Protein AF-A0A7C6S435-F1 (afdb_monomer_lite)

Foldseek 3Di:
DFDWDQDDPVQVVLAVVLLEEEPDSRLEIEGPPAHCPQEHNEYEYHHEYYYHFDDWDQDPPRDIGTQHAENAYEYCEYAYYNEHHYNAQDYAYQEYEYYQEYHEQEDYAFEDAFALLLQQQWFAALDLVRPLIDGDDQPDALVLSCCLRPVVVCVVVNVVSVVVSVVVSVVRTDSHEYAAANEYAYNEQEHYSEHHHHPEYHEADDYDERHYEAEDPVFYEHEEHLEAEYSEYAHGNEYAYANEYEENEYHEGNEYEHAPEYEGSEYAYACEYTHLDYEYSEQHAHAHYDHDNPDYHYSDYDNHHHD

Radius of gyration: 21.06 Å; chains: 1; bounding box: 50×38×61 Å

pLDDT: mean 95.72, std 5.1, range [44.25, 98.75]

Secondary structure (DSSP, 8-state):
-PPEEEPPHHHHHHHHHTT-EES-GGGEEEETT--GGGEEEEEEESSEEE-----EEE-TTS-EEE-EEEEEEEES-EE-TT-EEE--SSEEESEEEPTT-EEEEEEEEE--SSB-TTTTEEEE-S-TTSSSEEEE-TT--HHHHHHHHH-TT-HHHHHHHHHHHHHHHHHH-BSSEEE-TT-EEEEEEEEEEEEE-TT-EEES-SEEEEEEE---SSS--EE-TT-EEEEEEE-TT-EE-TT-EEEEEEE-TT-EEESS-EEES-EE-TT-EEESSEEES-EE-TTEEE--TT-EEES-EESSEE-

Sequence (307 aa):
MSDYRQLTTQEIKALKDNGCSADNWANIEVANKFTPHYVSNTKFSGKIRLGVLDNEFKLSGGLIKHSCIRHATIHNCDIGDDVVIENIQNYIANYTIGRNCFIQNVDVMLVKDLSTFGNGVKVSVLNETGGRDVYIHNKLSAHFAYIYSLYRHRPLLIENMYAMIERYCNKYASDKGIVGESSTIVNVGYIEDVNFGTHSKIMGAMMLKNGTINSNKYAPVKVGRNVIVEDFIISSDSRVESGAILKRCFVGQACVLKQNYSASDSLFFSNSQGMNGEASAVFAGPFTVTHHKSTLLISGMFSFMNA

Structure (mmCIF, N/CA/C/O backbone):
data_AF-A0A7C6S435-F1
#
_entry.id   AF-A0A7C6S435-F1
#
loop_
_atom_site.group_PDB
_atom_site.id
_atom_site.type_symbol
_atom_site.label_atom_id
_atom_site.label_alt_id
_atom_site.label_comp_id
_atom_site.label_asym_id
_atom_site.label_entity_id
_atom_site.label_seq_id
_atom_site.pdbx_PDB_ins_code
_atom_site.Cartn_x
_atom_site.Cartn_y
_atom_site.Cartn_z
_atom_site.occupancy
_atom_site.B_iso_or_equiv
_atom_site.auth_seq_id
_atom_site.auth_comp_id
_atom_site.auth_asym_id
_atom_site.auth_atom_id
_atom_site.pdbx_PDB_model_num
ATOM 1 N N . MET A 1 1 ? -4.195 -20.099 17.112 1.00 44.25 1 MET A N 1
ATOM 2 C CA . MET A 1 1 ? -5.391 -19.480 16.512 1.00 44.25 1 MET A CA 1
ATOM 3 C C . MET A 1 1 ? -6.162 -18.879 17.660 1.00 44.25 1 MET A C 1
ATOM 5 O O . MET A 1 1 ? -6.387 -19.590 18.629 1.00 44.25 1 MET A O 1
ATOM 9 N N . SER A 1 2 ? -6.418 -17.576 17.632 1.00 57.19 2 SER A N 1
ATOM 10 C CA . SER A 1 2 ? -7.248 -16.941 18.654 1.00 57.19 2 SER A CA 1
ATOM 11 C C . SER A 1 2 ? -8.679 -17.413 18.427 1.00 57.19 2 SER A C 1
ATOM 13 O O . SER A 1 2 ? -9.226 -17.173 17.353 1.00 57.19 2 SER A O 1
ATOM 15 N N . ASP A 1 3 ? -9.251 -18.138 19.385 1.00 85.62 3 ASP A N 1
ATOM 16 C CA . ASP A 1 3 ? -10.665 -18.492 19.328 1.00 85.62 3 ASP A CA 1
ATOM 17 C C . ASP A 1 3 ? -11.487 -17.205 19.458 1.00 85.62 3 ASP A C 1
ATOM 19 O O . ASP A 1 3 ? -11.297 -16.411 20.390 1.00 85.62 3 ASP A O 1
ATOM 23 N N . TYR A 1 4 ? -12.356 -16.985 18.475 1.00 93.81 4 TYR A N 1
ATOM 24 C CA . TYR A 1 4 ? -13.311 -15.889 18.464 1.00 93.81 4 TYR A CA 1
ATOM 25 C C . TYR A 1 4 ? -14.620 -16.361 19.091 1.00 93.81 4 TYR A C 1
ATOM 27 O O . TYR A 1 4 ? -15.071 -17.484 18.861 1.00 93.81 4 TYR A O 1
ATOM 35 N N . ARG A 1 5 ? -15.241 -15.484 19.873 1.00 95.88 5 ARG A N 1
ATOM 36 C CA . ARG A 1 5 ? -16.550 -15.700 20.485 1.00 95.88 5 ARG A CA 1
ATOM 37 C C . ARG A 1 5 ? -17.484 -14.546 20.165 1.00 95.88 5 ARG A C 1
ATOM 39 O O . ARG A 1 5 ? -17.055 -13.458 19.796 1.00 95.88 5 ARG A O 1
ATOM 46 N N . GLN A 1 6 ? -18.769 -14.775 20.372 1.00 96.69 6 GLN A N 1
ATOM 47 C CA . GLN A 1 6 ? -19.765 -13.715 20.302 1.00 96.69 6 GLN A CA 1
ATOM 48 C C . GLN A 1 6 ? -19.598 -12.726 21.466 1.00 96.69 6 GLN A C 1
ATOM 50 O O . GLN A 1 6 ? -19.109 -13.080 22.550 1.00 96.69 6 GLN A O 1
ATOM 55 N N . LEU A 1 7 ? -20.015 -11.481 21.234 1.00 96.19 7 LEU A N 1
ATOM 56 C CA . LEU A 1 7 ? -20.112 -10.471 22.284 1.00 96.19 7 LEU A CA 1
ATOM 57 C C . LEU A 1 7 ? -21.135 -10.893 23.346 1.00 96.19 7 LEU A C 1
ATOM 59 O O . LEU A 1 7 ? -22.224 -11.379 23.041 1.00 96.19 7 LEU A O 1
ATOM 63 N N . THR A 1 8 ? -20.808 -10.652 24.610 1.00 97.00 8 THR A N 1
ATOM 64 C CA . THR A 1 8 ? -21.754 -10.801 25.718 1.00 97.00 8 THR A CA 1
ATOM 65 C C . THR A 1 8 ? -22.677 -9.587 25.811 1.00 97.00 8 THR A C 1
ATOM 67 O O . THR A 1 8 ? -22.339 -8.481 25.387 1.00 97.00 8 THR A O 1
ATOM 70 N N . THR A 1 9 ? -23.836 -9.747 26.451 1.00 96.06 9 THR A N 1
ATOM 71 C CA . THR A 1 9 ? -24.784 -8.643 26.678 1.00 96.06 9 THR A CA 1
ATOM 72 C C . THR A 1 9 ? -24.154 -7.466 27.434 1.00 96.06 9 THR A C 1
ATOM 74 O O . THR A 1 9 ? -24.487 -6.312 27.164 1.00 96.06 9 THR A O 1
ATOM 77 N N . GLN A 1 10 ? -23.227 -7.742 28.359 1.00 96.69 10 GLN A N 1
ATOM 78 C CA . GLN A 1 10 ? -22.502 -6.711 29.108 1.00 96.69 10 GLN A CA 1
ATOM 79 C C . GLN A 1 10 ? -21.546 -5.924 28.204 1.00 96.69 10 GLN A C 1
ATOM 81 O O . GLN A 1 10 ? -21.531 -4.697 28.262 1.00 96.69 10 GLN A O 1
ATOM 86 N N . GLU A 1 11 ? -20.807 -6.604 27.324 1.00 97.00 11 GLU A N 1
ATOM 87 C CA . GLU A 1 11 ? -19.911 -5.947 26.364 1.00 97.00 11 GLU A CA 1
ATOM 88 C C . GLU A 1 11 ? -20.682 -5.118 25.341 1.00 97.00 11 GLU A C 1
ATOM 90 O O . GLU A 1 11 ? -20.285 -3.994 25.051 1.00 97.00 11 GLU A O 1
ATOM 95 N N . ILE A 1 12 ? -21.818 -5.621 24.844 1.00 97.31 12 ILE A N 1
ATOM 96 C CA . ILE A 1 12 ? -22.688 -4.863 23.933 1.00 97.31 12 ILE A CA 1
ATOM 97 C C . ILE A 1 12 ? -23.176 -3.580 24.610 1.00 97.31 12 ILE A C 1
ATOM 99 O O . ILE A 1 12 ? -23.185 -2.520 23.985 1.00 97.31 12 ILE A O 1
ATOM 103 N N . LYS A 1 13 ? -23.582 -3.658 25.884 1.00 97.31 13 LYS A N 1
ATOM 104 C CA . LYS A 1 13 ? -24.003 -2.478 26.644 1.00 97.31 13 LYS A CA 1
ATOM 105 C C . LYS A 1 13 ? -22.855 -1.476 26.787 1.00 97.31 13 LYS A C 1
ATOM 107 O O . LYS A 1 13 ? -23.042 -0.316 26.446 1.00 97.31 13 LYS A O 1
ATOM 112 N N . ALA A 1 14 ? -21.668 -1.933 27.185 1.00 97.25 14 ALA A N 1
ATOM 113 C CA . ALA A 1 14 ? -20.491 -1.075 27.313 1.00 97.25 14 ALA A CA 1
ATOM 114 C C . ALA A 1 14 ? -20.093 -0.409 25.982 1.00 97.25 14 ALA A C 1
ATOM 116 O O . ALA A 1 14 ? -19.787 0.778 25.955 1.00 97.25 14 ALA A O 1
ATOM 117 N N . LEU A 1 15 ? -20.152 -1.136 24.859 1.00 97.69 15 LEU A N 1
ATOM 118 C CA . LEU A 1 15 ? -19.890 -0.569 23.532 1.00 97.69 15 LEU A CA 1
ATOM 119 C C . LEU A 1 15 ? -20.906 0.522 23.170 1.00 97.69 15 LEU A C 1
ATOM 121 O O . LEU A 1 15 ? -20.510 1.575 22.673 1.00 97.69 15 LEU A O 1
ATOM 125 N N . LYS A 1 16 ? -22.198 0.303 23.446 1.00 97.38 16 LYS A N 1
ATOM 126 C CA . LYS A 1 16 ? -23.246 1.318 23.243 1.00 97.38 16 LYS A CA 1
ATOM 127 C C . LYS A 1 16 ? -23.029 2.552 24.119 1.00 97.38 16 LYS A C 1
ATOM 129 O O . LYS A 1 16 ? -23.124 3.665 23.610 1.00 97.38 16 LYS A O 1
ATOM 134 N N . ASP A 1 17 ? -22.690 2.357 25.392 1.00 97.56 17 ASP A N 1
ATOM 135 C CA . ASP A 1 17 ? -22.396 3.443 26.335 1.00 97.56 17 ASP A CA 1
ATOM 136 C C . ASP A 1 17 ? -21.158 4.251 25.890 1.00 97.56 17 ASP A C 1
ATOM 138 O O . ASP A 1 17 ? -21.128 5.473 26.026 1.00 97.56 17 ASP A O 1
ATOM 142 N N . ASN A 1 18 ? -20.184 3.600 25.241 1.00 97.00 18 ASN A N 1
ATOM 143 C CA . ASN A 1 18 ? -19.025 4.241 24.609 1.00 97.00 18 ASN A CA 1
ATOM 144 C C . ASN A 1 18 ? -19.345 4.938 23.268 1.00 97.00 18 ASN A C 1
ATOM 146 O O . ASN A 1 18 ? -18.428 5.345 22.549 1.00 97.00 18 ASN A O 1
ATOM 150 N N . GLY A 1 19 ? -20.619 5.051 22.884 1.00 97.50 19 GLY A N 1
ATOM 151 C CA . GLY A 1 19 ? -21.049 5.688 21.637 1.00 97.50 19 GLY A CA 1
ATOM 152 C C . GLY A 1 19 ? -20.890 4.811 20.392 1.00 97.50 19 GLY A C 1
ATOM 153 O O . GLY A 1 19 ? -20.904 5.331 19.274 1.00 97.50 19 GLY A O 1
ATOM 154 N N . CYS A 1 20 ? -20.713 3.494 20.547 1.00 98.19 20 CYS A N 1
ATOM 155 C CA . CYS A 1 20 ? -20.651 2.580 19.410 1.00 98.19 20 CYS A CA 1
ATOM 156 C C . CYS A 1 20 ? -22.041 2.122 18.963 1.00 98.19 20 CYS A C 1
ATOM 158 O O . CYS A 1 20 ? -22.982 1.998 19.748 1.00 98.19 20 CYS A O 1
ATOM 160 N N . SER A 1 21 ? -22.155 1.800 17.680 1.00 97.88 21 SER A N 1
ATOM 161 C CA . SER A 1 21 ? -23.363 1.216 17.096 1.00 97.88 21 SER A CA 1
ATOM 162 C C . SER A 1 21 ? -22.992 0.106 16.123 1.00 97.88 21 SER A C 1
ATOM 164 O O . SER A 1 21 ? -21.888 0.100 15.586 1.00 97.88 21 SER A O 1
ATOM 166 N N . ALA A 1 22 ? -23.905 -0.835 15.914 1.00 97.62 22 ALA A N 1
ATOM 167 C CA . ALA A 1 22 ? -23.755 -1.913 14.949 1.00 97.62 22 ALA A CA 1
ATOM 168 C C . ALA A 1 22 ? -25.080 -2.123 14.216 1.00 97.62 22 ALA A C 1
ATOM 170 O O . ALA A 1 22 ? -26.140 -1.970 14.830 1.00 97.62 22 ALA A O 1
ATOM 171 N N . ASP A 1 23 ? -25.019 -2.498 12.939 1.00 97.00 23 ASP A N 1
ATOM 172 C CA . ASP A 1 23 ? -26.188 -2.959 12.180 1.00 97.00 23 ASP A CA 1
ATOM 173 C C . ASP A 1 23 ? -26.799 -4.228 12.802 1.00 97.00 23 ASP A C 1
ATOM 175 O O . ASP A 1 23 ? -28.013 -4.328 12.972 1.00 97.00 23 ASP A O 1
ATOM 179 N N . ASN A 1 24 ? -25.948 -5.171 13.209 1.00 97.00 24 ASN A N 1
ATOM 180 C CA . ASN A 1 24 ? -26.302 -6.381 13.924 1.00 97.00 24 ASN A CA 1
ATOM 181 C C . ASN A 1 24 ? -25.125 -6.854 14.792 1.00 97.00 24 ASN A C 1
ATOM 183 O O . ASN A 1 24 ? -24.116 -7.348 14.292 1.00 97.00 24 ASN A O 1
ATOM 187 N N . TRP A 1 25 ? -25.283 -6.778 16.115 1.00 97.31 25 TRP A N 1
ATOM 188 C CA . TRP A 1 25 ? -24.262 -7.208 17.078 1.00 97.31 25 TRP A CA 1
ATOM 189 C C . TRP A 1 25 ? -23.900 -8.698 16.979 1.00 97.31 25 TRP A C 1
ATOM 191 O O . TRP A 1 25 ? -22.794 -9.061 17.361 1.00 97.31 25 TRP A O 1
ATOM 201 N N . ALA A 1 26 ? -24.781 -9.547 16.435 1.00 96.69 26 ALA A N 1
ATOM 202 C CA . ALA A 1 26 ? -24.504 -10.973 16.226 1.00 96.69 26 ALA A CA 1
ATOM 203 C C . ALA A 1 26 ? -23.479 -11.242 15.105 1.00 96.69 26 ALA A C 1
ATOM 205 O O . ALA A 1 26 ? -22.962 -12.351 14.991 1.00 96.69 26 ALA A O 1
ATOM 206 N N . ASN A 1 27 ? -23.182 -10.239 14.270 1.00 96.81 27 ASN A N 1
ATOM 207 C CA . ASN A 1 27 ? -22.151 -10.332 13.235 1.00 96.81 27 ASN A CA 1
ATOM 208 C C . ASN A 1 27 ? -20.755 -9.935 13.746 1.00 96.81 27 ASN A C 1
ATOM 210 O O . ASN A 1 27 ? -19.802 -9.939 12.962 1.00 96.81 27 ASN A O 1
ATOM 214 N N . ILE A 1 28 ? -20.635 -9.557 15.023 1.00 97.81 28 ILE A N 1
ATOM 215 C CA . ILE A 1 28 ? -19.379 -9.120 15.629 1.00 97.81 28 ILE A CA 1
ATOM 216 C C . ILE A 1 28 ? -18.838 -10.229 16.524 1.00 97.81 28 ILE A C 1
ATOM 218 O O . ILE A 1 28 ? -19.412 -10.555 17.564 1.00 97.81 28 ILE A O 1
ATOM 222 N N . GLU A 1 29 ? -17.689 -10.767 16.136 1.00 97.88 29 GLU A N 1
ATOM 223 C CA . GLU A 1 29 ? -16.942 -11.739 16.923 1.00 97.88 29 GLU A CA 1
ATOM 224 C C . GLU A 1 29 ? -15.721 -11.066 17.555 1.00 97.88 29 GLU A C 1
ATOM 226 O O . GLU A 1 29 ? -15.064 -10.216 16.953 1.00 97.88 29 GLU A O 1
ATOM 231 N N . VAL A 1 30 ? -15.386 -11.452 18.778 1.00 97.44 30 VAL A N 1
ATOM 232 C CA . VAL A 1 30 ? -14.269 -10.880 19.528 1.00 97.44 30 VAL A CA 1
ATOM 233 C C . VAL A 1 30 ? -13.357 -11.970 20.066 1.00 97.44 30 VAL A C 1
ATOM 235 O O . VAL A 1 30 ? -13.802 -13.083 20.351 1.00 97.44 30 VAL A O 1
ATOM 238 N N . ALA A 1 31 ? -12.072 -11.662 20.214 1.00 96.38 31 ALA A N 1
ATOM 239 C CA . ALA A 1 31 ? -11.132 -12.550 20.883 1.00 96.38 31 ALA A CA 1
ATOM 240 C C . ALA A 1 31 ? -11.576 -12.827 22.333 1.00 96.38 31 ALA A C 1
ATOM 242 O O . ALA A 1 31 ? -12.172 -11.975 22.990 1.00 96.38 31 ALA A O 1
ATOM 243 N N . ASN A 1 32 ? -11.241 -14.000 22.877 1.00 93.50 32 ASN A N 1
ATOM 244 C CA . ASN A 1 32 ? -11.696 -14.411 24.215 1.00 93.50 32 ASN A CA 1
ATOM 245 C C . ASN A 1 32 ? -11.436 -13.385 25.335 1.00 93.50 32 ASN A C 1
ATOM 247 O O . ASN A 1 32 ? -12.288 -13.217 26.209 1.00 93.50 32 ASN A O 1
ATOM 251 N N . LYS A 1 33 ? -10.286 -12.698 25.294 1.00 93.69 33 LYS A N 1
ATOM 252 C CA . LYS A 1 33 ? -9.857 -11.687 26.279 1.00 93.69 33 LYS A CA 1
ATOM 253 C C . LYS A 1 33 ? -10.197 -10.246 25.878 1.00 93.69 33 LYS A C 1
ATOM 255 O O . LYS A 1 33 ? -9.638 -9.313 26.439 1.00 93.69 33 LYS A O 1
ATOM 260 N N . PHE A 1 34 ? -11.064 -10.056 24.887 1.00 95.69 34 PHE A N 1
ATOM 261 C CA . PHE A 1 34 ? -11.475 -8.730 24.446 1.00 95.69 34 PHE A CA 1
ATOM 262 C C . PHE A 1 34 ? -12.078 -7.916 25.594 1.00 95.69 34 PHE A C 1
ATOM 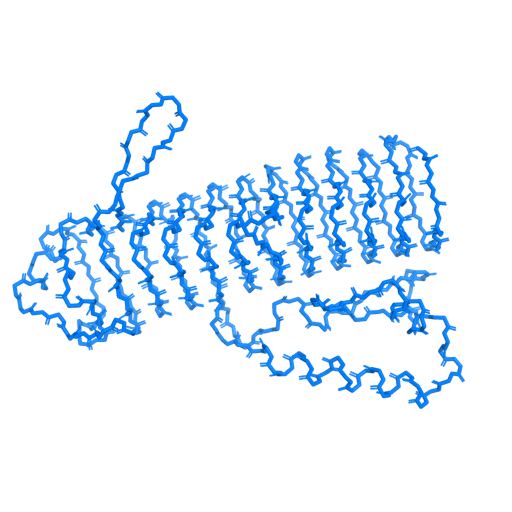264 O O . PHE A 1 34 ? -12.835 -8.443 26.411 1.00 95.69 34 PHE A O 1
ATOM 271 N N . THR A 1 35 ? -11.773 -6.616 25.622 1.00 94.06 35 THR A N 1
ATOM 272 C CA . THR A 1 35 ? -12.443 -5.666 26.506 1.00 94.06 35 THR A CA 1
ATOM 273 C C . THR A 1 35 ? -12.923 -4.444 25.712 1.00 94.06 35 THR A C 1
ATOM 275 O O . THR A 1 35 ? -12.212 -3.958 24.830 1.00 94.06 35 THR A O 1
ATOM 278 N N . PRO A 1 36 ? -14.120 -3.907 26.007 1.00 94.88 36 PRO A N 1
ATOM 279 C CA . PRO A 1 36 ? -14.706 -2.816 25.226 1.00 94.88 36 PRO A CA 1
ATOM 280 C C . PRO A 1 36 ? -14.141 -1.424 25.570 1.00 94.88 36 PRO A C 1
ATOM 282 O O . PRO A 1 36 ? -14.463 -0.457 24.887 1.00 94.88 36 PRO A O 1
ATOM 285 N N . HIS A 1 37 ? -13.304 -1.290 26.608 1.00 94.44 37 HIS A N 1
ATOM 286 C CA . HIS A 1 37 ? -12.851 -0.002 27.165 1.00 94.44 37 HIS A CA 1
ATOM 287 C C . HIS A 1 37 ? -12.136 0.907 26.157 1.00 94.44 37 HIS A C 1
ATOM 289 O O . HIS A 1 37 ? -12.228 2.132 26.241 1.00 94.44 37 HIS A O 1
ATOM 295 N N . TYR A 1 38 ? -11.426 0.314 25.197 1.00 96.25 38 TYR A N 1
ATOM 296 C CA . TYR A 1 38 ? -10.648 1.049 24.199 1.00 96.25 38 TYR A CA 1
ATOM 297 C C . TYR A 1 38 ? -11.364 1.194 22.852 1.00 96.25 38 TYR A C 1
ATOM 299 O O . TYR A 1 38 ? -10.764 1.683 21.892 1.00 96.25 38 TYR A O 1
ATOM 307 N N . VAL A 1 39 ? -12.648 0.832 22.796 1.00 97.81 39 VAL A N 1
ATOM 308 C CA . VAL A 1 39 ? -13.504 0.982 21.619 1.00 97.81 39 VAL A CA 1
ATOM 309 C C . VAL A 1 39 ? -14.580 2.027 21.908 1.00 97.81 39 VAL A C 1
ATOM 311 O O . VAL A 1 39 ? -15.402 1.840 22.806 1.00 97.81 39 VAL A O 1
ATOM 314 N N . SER A 1 40 ? -14.579 3.138 21.169 1.00 97.88 40 SER A N 1
ATOM 315 C CA . SER A 1 40 ? -15.553 4.223 21.363 1.00 97.88 40 SER A CA 1
ATOM 316 C C . SER A 1 40 ? -15.928 4.937 20.069 1.00 97.88 40 SER A C 1
ATOM 318 O O . SER A 1 40 ? -15.174 4.933 19.098 1.00 97.88 40 SER A O 1
ATOM 320 N N . ASN A 1 41 ? -17.115 5.549 20.032 1.00 98.25 41 ASN A N 1
ATOM 321 C CA . ASN A 1 41 ? -17.613 6.336 18.897 1.00 98.25 41 ASN A CA 1
ATOM 322 C C . ASN A 1 41 ? -17.427 5.638 17.535 1.00 98.25 41 ASN A C 1
ATOM 324 O O . ASN A 1 41 ? -17.024 6.269 16.557 1.00 98.25 41 ASN A O 1
ATOM 328 N N . THR A 1 42 ? -17.647 4.320 17.488 1.00 98.38 42 THR A N 1
ATOM 329 C CA . THR A 1 42 ? -17.375 3.494 16.304 1.00 98.38 42 THR A CA 1
ATOM 330 C C . THR A 1 42 ? -18.660 2.874 15.766 1.00 98.38 42 THR A C 1
ATOM 332 O O . THR A 1 42 ? -19.470 2.333 16.521 1.00 98.38 42 THR A O 1
ATOM 335 N N . LYS A 1 43 ? -18.862 2.956 14.451 1.00 98.56 43 LYS A N 1
ATOM 336 C CA . LYS A 1 43 ? -19.992 2.331 13.757 1.00 98.56 43 LYS A CA 1
ATOM 337 C C . LYS A 1 43 ? -19.517 1.058 13.073 1.00 98.56 43 LYS A C 1
ATOM 339 O O . LYS A 1 43 ? -18.629 1.113 12.229 1.00 98.56 43 LYS A O 1
ATOM 344 N N . PHE A 1 44 ? -20.119 -0.067 13.421 1.00 98.50 44 PHE A N 1
ATOM 345 C CA . PHE A 1 44 ? -19.828 -1.373 12.848 1.00 98.50 44 PHE A CA 1
ATOM 346 C C . PHE A 1 44 ? -20.922 -1.790 11.868 1.00 98.50 44 PHE A C 1
ATOM 348 O O . PHE A 1 44 ? -22.106 -1.535 12.094 1.00 98.50 44 PHE A O 1
ATOM 355 N N . SER A 1 45 ? -20.527 -2.443 10.781 1.00 98.31 45 SER A N 1
ATOM 356 C CA . SER A 1 45 ? -21.469 -3.058 9.848 1.00 98.31 45 SER A CA 1
ATOM 357 C C . SER A 1 45 ? -20.885 -4.286 9.157 1.00 98.31 45 SER A C 1
ATOM 359 O O . SER A 1 45 ? -19.667 -4.408 9.001 1.00 98.31 45 SER A O 1
ATOM 361 N N . GLY A 1 46 ? -21.747 -5.204 8.723 1.00 97.50 46 GLY A N 1
ATOM 362 C CA . GLY A 1 46 ? -21.316 -6.471 8.135 1.00 97.50 46 GLY A CA 1
ATOM 363 C C . GLY A 1 46 ? -20.622 -7.382 9.154 1.00 97.50 46 GLY A C 1
ATOM 364 O O . GLY A 1 46 ? -20.924 -7.342 10.344 1.00 97.50 46 GLY A O 1
ATOM 365 N N . LYS A 1 47 ? -19.708 -8.240 8.685 1.00 98.00 47 LYS A N 1
ATOM 366 C CA . LYS A 1 47 ? -18.999 -9.210 9.536 1.00 98.00 47 LYS A CA 1
ATOM 367 C C . LYS A 1 47 ? -17.738 -8.594 10.121 1.00 98.00 47 LYS A C 1
ATOM 369 O O . LYS A 1 47 ? -16.826 -8.249 9.375 1.00 98.00 47 LYS A O 1
ATOM 374 N N . ILE A 1 48 ? -17.677 -8.481 11.442 1.00 98.38 48 ILE A N 1
ATOM 375 C CA . ILE A 1 48 ? -16.543 -7.865 12.129 1.00 98.38 48 ILE A CA 1
ATOM 376 C C . ILE A 1 48 ? -15.875 -8.882 13.043 1.00 98.38 48 ILE A C 1
ATOM 378 O O . ILE A 1 48 ? -16.547 -9.589 13.791 1.00 98.38 48 ILE A O 1
ATOM 382 N N . ARG A 1 49 ? -14.542 -8.903 13.031 1.00 98.12 49 ARG A N 1
ATOM 383 C CA . ARG A 1 49 ? -13.737 -9.598 14.038 1.00 98.12 49 ARG A CA 1
ATOM 384 C C . ARG A 1 49 ? -12.835 -8.614 14.756 1.00 98.12 49 ARG A C 1
ATOM 386 O O . ARG A 1 49 ? -12.145 -7.855 14.085 1.00 98.12 49 ARG A O 1
ATOM 393 N N . LEU A 1 50 ? -12.817 -8.632 16.087 1.00 97.62 50 LEU A N 1
ATOM 394 C CA . LEU A 1 50 ? -11.972 -7.747 16.897 1.00 97.62 50 LEU A CA 1
ATOM 395 C C . LEU A 1 50 ? -10.983 -8.544 17.751 1.00 97.62 50 LEU A C 1
ATOM 397 O O . LEU A 1 50 ? -11.367 -9.460 18.482 1.00 97.62 50 LEU A O 1
ATOM 401 N N . GLY A 1 51 ? -9.709 -8.177 17.659 1.00 96.94 51 GLY A N 1
ATOM 402 C CA . GLY A 1 51 ? -8.640 -8.643 18.532 1.00 96.94 51 GLY A CA 1
ATOM 403 C C . GLY A 1 51 ? -8.642 -7.959 19.898 1.00 96.94 51 GLY A C 1
ATOM 404 O O . GLY A 1 51 ? -9.496 -7.128 20.208 1.00 96.94 51 GLY A O 1
ATOM 405 N N . VAL A 1 52 ? -7.673 -8.326 20.728 1.00 96.69 52 VAL A N 1
ATOM 406 C CA . VAL A 1 52 ? -7.448 -7.719 22.050 1.00 96.69 52 VAL A CA 1
ATOM 407 C C . VAL A 1 52 ? -6.736 -6.374 21.890 1.00 96.69 52 VAL A C 1
ATOM 409 O O . VAL A 1 52 ? -5.923 -6.227 20.988 1.00 96.69 52 VAL A O 1
ATOM 412 N N . LEU A 1 53 ? -7.035 -5.391 22.740 1.00 95.50 53 LEU A N 1
ATOM 413 C CA . LEU A 1 53 ? -6.410 -4.065 22.726 1.00 95.50 53 LEU A CA 1
ATOM 414 C C . LEU A 1 53 ? -5.793 -3.809 24.103 1.00 95.50 53 LEU A C 1
ATOM 416 O O . LEU A 1 53 ? -6.470 -3.239 24.954 1.00 95.50 53 LEU A O 1
ATOM 420 N N . ASP A 1 54 ? -4.552 -4.256 24.317 1.00 93.94 54 ASP A N 1
ATOM 421 C CA . ASP A 1 54 ? -3.864 -4.194 25.621 1.00 93.94 54 ASP A CA 1
ATOM 422 C C . ASP A 1 54 ? -2.486 -3.506 25.547 1.00 93.94 54 ASP A C 1
ATOM 424 O O . ASP A 1 54 ? -1.893 -3.171 26.572 1.00 93.94 54 ASP A O 1
ATOM 428 N N . ASN A 1 55 ? -1.937 -3.308 24.345 1.00 93.56 55 ASN A N 1
ATOM 429 C CA . ASN A 1 55 ? -0.604 -2.736 24.164 1.00 93.56 55 ASN A CA 1
ATOM 430 C C . ASN A 1 55 ? -0.620 -1.206 24.018 1.00 93.56 55 ASN A C 1
ATOM 432 O O . ASN A 1 55 ? -1.624 -0.590 23.643 1.00 93.56 55 ASN A O 1
ATOM 436 N N . GLU A 1 56 ? 0.550 -0.603 24.226 1.00 93.00 56 GLU A N 1
ATOM 437 C CA . GLU A 1 56 ? 0.808 0.824 24.076 1.00 93.00 56 GLU A CA 1
ATOM 438 C C . GLU A 1 56 ? 1.875 1.107 23.009 1.00 93.00 56 GLU A C 1
ATOM 440 O O . GLU A 1 56 ? 2.903 0.440 22.887 1.00 93.00 56 GLU A O 1
ATOM 445 N N . PHE A 1 57 ? 1.658 2.180 22.259 1.00 92.25 57 PHE A N 1
ATOM 446 C CA . PHE A 1 57 ? 2.537 2.696 21.226 1.00 92.25 57 PHE A CA 1
ATOM 447 C C . PHE A 1 57 ? 3.308 3.904 21.745 1.00 92.25 57 PHE A C 1
ATOM 449 O O . PHE A 1 57 ? 2.724 4.899 22.174 1.00 92.25 57 PHE A O 1
ATOM 456 N N . LYS A 1 58 ? 4.637 3.849 21.640 1.00 91.56 58 LYS A N 1
ATOM 457 C CA . LYS A 1 58 ? 5.516 4.994 21.902 1.00 91.56 58 LYS A CA 1
ATOM 458 C C . LYS A 1 58 ? 5.720 5.778 20.612 1.00 91.56 58 LYS A C 1
ATOM 460 O O . LYS A 1 58 ? 6.363 5.298 19.679 1.00 91.56 58 LYS A O 1
ATOM 465 N N . LEU A 1 59 ? 5.170 6.981 20.566 1.00 89.38 59 LEU A N 1
ATOM 466 C CA . LEU A 1 59 ? 5.291 7.905 19.448 1.00 89.38 59 LEU A CA 1
ATOM 467 C C . LEU A 1 59 ? 6.485 8.849 19.650 1.00 89.38 59 LEU A C 1
ATOM 469 O O . LEU A 1 59 ? 7.014 9.019 20.754 1.00 89.38 59 LEU A O 1
ATOM 473 N N . SER A 1 60 ? 6.932 9.470 18.558 1.00 86.06 60 SER A N 1
ATOM 474 C CA . SER A 1 60 ? 7.994 10.478 18.602 1.00 86.06 60 SER A CA 1
ATOM 475 C C . SER A 1 60 ? 7.627 11.618 19.558 1.00 86.06 60 SER A C 1
ATOM 477 O O . SER A 1 60 ? 6.477 12.045 19.610 1.00 86.06 60 SER A O 1
ATOM 479 N N . GLY A 1 61 ? 8.609 12.105 20.320 1.00 89.75 61 GLY A N 1
ATOM 480 C CA . GLY A 1 61 ? 8.382 13.116 21.360 1.00 89.75 61 GLY A CA 1
ATOM 481 C C . GLY A 1 61 ? 7.945 12.552 22.718 1.00 89.75 61 GLY A C 1
ATOM 482 O O . GLY A 1 61 ? 7.640 13.330 23.612 1.00 89.75 61 GLY A O 1
ATOM 483 N N . GLY A 1 62 ? 7.933 11.224 22.895 1.00 91.00 62 GLY A N 1
ATOM 484 C CA . GLY A 1 62 ? 7.659 10.579 24.187 1.00 91.00 62 GLY A CA 1
ATOM 485 C C . GLY A 1 62 ? 6.175 10.377 24.499 1.00 91.00 62 GLY A C 1
ATOM 486 O O . GLY A 1 62 ? 5.846 9.903 25.583 1.00 91.00 62 GLY A O 1
ATOM 487 N N . LEU A 1 63 ? 5.282 10.697 23.558 1.00 92.69 63 LEU A N 1
ATOM 488 C CA . LEU A 1 63 ? 3.851 10.449 23.696 1.00 92.69 63 LEU A CA 1
ATOM 489 C C . LEU A 1 63 ? 3.578 8.941 23.691 1.00 92.69 63 LEU A C 1
ATOM 491 O O . LEU A 1 63 ? 3.958 8.235 22.757 1.00 92.69 63 LEU A O 1
ATOM 495 N N . ILE A 1 64 ? 2.889 8.462 24.720 1.00 92.81 64 ILE A N 1
ATOM 496 C CA . ILE A 1 64 ? 2.419 7.082 24.814 1.00 92.81 64 ILE A CA 1
ATOM 497 C C . ILE A 1 64 ? 0.942 7.062 24.441 1.00 92.81 64 ILE A C 1
ATOM 499 O O . ILE A 1 64 ? 0.161 7.883 24.923 1.00 92.81 64 ILE A O 1
ATOM 503 N N . LYS A 1 65 ? 0.563 6.141 23.558 1.00 93.81 65 LYS A N 1
ATOM 504 C CA . LYS A 1 65 ? -0.809 5.985 23.088 1.00 93.81 65 LYS A CA 1
ATOM 505 C C . LYS A 1 65 ? -1.240 4.532 23.182 1.00 93.81 65 LYS A C 1
ATOM 507 O O . LYS A 1 65 ? -0.596 3.667 22.607 1.00 93.81 65 LYS A O 1
ATOM 512 N N . HIS A 1 66 ? -2.348 4.275 23.855 1.00 95.88 66 HIS A N 1
ATOM 513 C CA . HIS A 1 66 ? -2.904 2.931 23.946 1.00 95.88 66 HIS A CA 1
ATOM 514 C C . HIS A 1 66 ? -3.500 2.467 22.607 1.00 95.88 66 HIS A C 1
ATOM 516 O O . HIS A 1 66 ? -4.031 3.287 21.850 1.00 95.88 66 HIS A O 1
ATOM 522 N N . SER A 1 67 ? -3.440 1.163 22.335 1.00 97.12 67 SER A N 1
ATOM 523 C CA . SER A 1 67 ? -4.216 0.513 21.273 1.00 97.12 67 SER A CA 1
ATOM 524 C C . SER A 1 67 ? -5.710 0.810 21.450 1.00 97.12 67 SER A C 1
ATOM 526 O O . SER A 1 67 ? -6.230 0.816 22.569 1.00 97.12 67 SER A O 1
ATOM 528 N N . CYS A 1 68 ? -6.397 1.173 20.368 1.00 97.56 68 CYS A N 1
ATOM 529 C CA . CYS A 1 68 ? -7.778 1.644 20.429 1.00 97.56 68 CYS A CA 1
ATOM 530 C C . CYS A 1 68 ? -8.474 1.593 19.066 1.00 97.56 68 CYS A C 1
ATOM 532 O O . CYS A 1 68 ? -7.828 1.633 18.019 1.00 97.56 68 CYS A O 1
ATOM 534 N N . ILE A 1 69 ? -9.807 1.566 19.088 1.00 98.25 69 ILE A N 1
ATOM 535 C CA . ILE A 1 69 ? -10.651 1.778 17.908 1.00 98.25 69 ILE A CA 1
ATOM 536 C C . ILE A 1 69 ? -11.606 2.924 18.236 1.00 98.25 69 ILE A C 1
ATOM 538 O O . ILE A 1 69 ? -12.493 2.775 19.077 1.00 98.25 69 ILE A O 1
ATOM 542 N N . ARG A 1 70 ? -11.384 4.101 17.648 1.00 98.00 70 ARG A N 1
ATOM 543 C CA . ARG A 1 70 ? -12.085 5.331 18.037 1.00 98.00 70 ARG A CA 1
ATOM 544 C C . ARG A 1 70 ? -12.455 6.193 16.844 1.00 98.00 70 ARG A C 1
ATOM 546 O O . ARG A 1 70 ? -11.628 6.401 15.964 1.00 98.00 70 ARG A O 1
ATOM 553 N N . HIS A 1 71 ? -13.658 6.767 16.853 1.00 98.12 71 HIS A N 1
ATOM 554 C CA . HIS A 1 71 ? -14.118 7.677 15.793 1.00 98.12 71 HIS A CA 1
ATOM 555 C C . HIS A 1 71 ? -13.921 7.072 14.397 1.00 98.12 71 HIS A C 1
ATOM 557 O O . HIS A 1 71 ? -13.177 7.605 13.572 1.00 98.12 71 HIS A O 1
ATOM 563 N N . ALA A 1 72 ? -14.535 5.911 14.166 1.00 98.31 72 ALA A N 1
ATOM 564 C CA . ALA A 1 72 ? -14.381 5.176 12.920 1.00 98.31 72 ALA A CA 1
ATOM 565 C C . ALA A 1 72 ? -15.694 4.541 12.453 1.00 98.31 72 ALA A C 1
ATOM 567 O O . ALA A 1 72 ? -16.538 4.142 13.256 1.00 98.31 72 ALA A O 1
ATOM 568 N N . THR A 1 73 ? -15.847 4.404 11.141 1.00 98.56 73 THR A N 1
ATOM 569 C CA . THR A 1 73 ? -16.864 3.539 10.534 1.00 98.56 73 THR A CA 1
ATOM 570 C C . THR A 1 73 ? -16.154 2.338 9.930 1.00 98.56 73 THR A C 1
ATOM 572 O O . THR A 1 73 ? -15.240 2.502 9.125 1.00 98.56 73 THR A O 1
ATOM 575 N N . ILE A 1 74 ? -16.537 1.135 10.342 1.00 98.50 74 ILE A N 1
ATOM 576 C CA . ILE A 1 74 ? -15.861 -0.108 9.979 1.00 98.50 74 ILE A CA 1
ATOM 577 C C . ILE A 1 74 ? -16.889 -1.068 9.388 1.00 98.50 74 ILE A C 1
ATOM 579 O O . ILE A 1 74 ? -17.912 -1.365 10.011 1.00 98.50 74 ILE A O 1
ATOM 583 N N . HIS A 1 75 ? -16.605 -1.559 8.187 1.00 98.56 75 HIS A N 1
ATOM 584 C CA . HIS A 1 75 ? -17.477 -2.448 7.435 1.00 98.56 75 HIS A CA 1
ATOM 585 C C . HIS A 1 75 ? -16.740 -3.722 7.011 1.00 98.56 75 HIS A C 1
ATOM 587 O O . HIS A 1 75 ? -15.738 -3.653 6.308 1.00 98.56 75 HIS A O 1
ATOM 593 N N . ASN A 1 76 ? -17.255 -4.893 7.386 1.00 98.25 76 ASN A N 1
ATOM 594 C CA . ASN A 1 76 ? -16.736 -6.188 6.926 1.00 98.25 76 ASN A CA 1
ATOM 595 C C . ASN A 1 76 ? -15.207 -6.376 7.126 1.00 98.25 76 ASN A C 1
ATOM 597 O O . ASN A 1 76 ? -14.479 -6.782 6.213 1.00 98.25 76 ASN A O 1
ATOM 601 N N . CYS A 1 77 ? -14.697 -6.049 8.317 1.00 98.50 77 CYS A N 1
ATOM 602 C CA . CYS A 1 77 ? -13.267 -6.076 8.622 1.00 98.50 77 CYS A CA 1
ATOM 603 C C . CYS A 1 77 ? -12.893 -7.134 9.665 1.00 98.50 77 CYS A C 1
ATOM 605 O O . CYS A 1 77 ? -13.587 -7.310 10.665 1.00 98.50 77 CYS A O 1
ATOM 607 N N . ASP A 1 78 ? -11.732 -7.763 9.471 1.00 98.38 78 ASP A N 1
ATOM 608 C CA . ASP A 1 78 ? -11.064 -8.528 10.527 1.00 98.38 78 ASP A CA 1
ATOM 609 C C . ASP A 1 78 ? -9.942 -7.677 11.105 1.00 98.38 78 ASP A C 1
ATOM 611 O O . ASP A 1 78 ? -9.033 -7.281 10.383 1.00 98.38 78 ASP A O 1
ATOM 615 N N . ILE A 1 79 ? -9.998 -7.388 12.395 1.00 98.31 79 ILE A N 1
ATOM 616 C CA . ILE A 1 79 ? -9.058 -6.509 13.077 1.00 98.31 79 ILE A CA 1
ATOM 617 C C . ILE A 1 79 ? -8.282 -7.339 14.092 1.00 98.31 79 ILE A C 1
ATOM 619 O O . ILE A 1 79 ? -8.866 -7.938 14.992 1.00 98.31 79 ILE A O 1
ATOM 623 N N . GLY A 1 80 ? -6.965 -7.400 13.913 1.00 97.38 80 GLY A N 1
ATOM 624 C CA . GLY A 1 80 ? -6.050 -8.115 14.791 1.00 97.38 80 GLY A CA 1
ATOM 625 C C . GLY A 1 80 ? -5.823 -7.423 16.134 1.00 97.38 80 GLY A C 1
ATOM 626 O O . GLY A 1 80 ? -6.399 -6.379 16.435 1.00 97.38 80 GLY A O 1
ATOM 627 N N . ASP A 1 81 ? -4.956 -8.031 16.938 1.00 97.56 81 ASP A N 1
ATOM 628 C CA . ASP A 1 81 ? -4.629 -7.542 18.277 1.00 97.56 81 ASP A CA 1
ATOM 629 C C . ASP A 1 81 ? -3.812 -6.240 18.236 1.00 97.56 81 ASP A C 1
ATOM 631 O O . ASP A 1 81 ? -3.016 -6.001 17.324 1.00 97.56 81 ASP A O 1
ATOM 635 N N . ASP A 1 82 ? -3.970 -5.416 19.264 1.00 97.31 82 ASP A N 1
ATOM 636 C CA . ASP A 1 82 ? -3.153 -4.244 19.551 1.00 97.31 82 ASP A CA 1
ATOM 637 C C . ASP A 1 82 ? -3.097 -3.237 18.405 1.00 97.31 82 ASP A C 1
ATOM 639 O O . ASP A 1 82 ? -2.050 -2.676 18.094 1.00 97.31 82 ASP A O 1
ATOM 643 N N . VAL A 1 83 ? -4.223 -3.002 17.738 1.00 97.94 83 VAL A N 1
ATOM 644 C CA . VAL A 1 83 ? -4.298 -1.997 16.677 1.00 97.94 83 VAL A CA 1
ATOM 645 C C . VAL A 1 83 ? -4.634 -0.617 17.235 1.00 97.94 83 VAL A C 1
ATOM 647 O O . VAL A 1 83 ? -5.318 -0.471 18.246 1.00 97.94 83 VAL A O 1
ATOM 650 N N . VAL A 1 84 ? -4.195 0.420 16.536 1.00 98.38 84 VAL A N 1
ATOM 651 C CA . VAL A 1 84 ? -4.749 1.769 16.659 1.00 98.38 84 VAL A CA 1
ATOM 652 C C . VAL A 1 84 ? -5.507 2.051 15.373 1.00 98.38 84 VAL A C 1
ATOM 654 O O . VAL A 1 84 ? -4.901 2.070 14.308 1.00 98.38 84 VAL A O 1
ATOM 657 N N . ILE A 1 85 ? -6.815 2.259 15.465 1.00 98.38 85 ILE A N 1
ATOM 658 C CA . ILE A 1 85 ? -7.665 2.764 14.385 1.00 98.38 85 ILE A CA 1
ATOM 659 C C . ILE A 1 85 ? -8.369 3.991 14.941 1.00 98.38 85 ILE A C 1
ATOM 661 O O . ILE A 1 85 ? -9.267 3.869 15.770 1.00 98.38 85 ILE A O 1
ATOM 665 N N . GLU A 1 86 ? -7.940 5.181 14.534 1.00 97.88 86 GLU A N 1
ATOM 666 C CA . GLU A 1 86 ? -8.477 6.417 15.102 1.00 97.88 86 GLU A CA 1
ATOM 667 C C . GLU A 1 86 ? -8.729 7.501 14.051 1.00 97.88 86 GLU A C 1
ATOM 669 O O . GLU A 1 86 ? -7.910 7.720 13.158 1.00 97.88 86 GLU A O 1
ATOM 674 N N . ASN A 1 87 ? -9.836 8.233 14.206 1.00 97.94 87 ASN A N 1
ATOM 675 C CA . ASN A 1 87 ? -10.200 9.389 13.379 1.00 97.94 87 ASN A CA 1
ATOM 676 C C . ASN A 1 87 ? -10.297 9.038 11.891 1.00 97.94 87 ASN A C 1
ATOM 678 O O . ASN A 1 87 ? -9.718 9.716 11.035 1.00 97.94 87 ASN A O 1
ATOM 682 N N . ILE A 1 88 ? -11.030 7.972 11.585 1.00 98.31 88 ILE A N 1
ATOM 683 C CA . ILE A 1 88 ? -11.355 7.631 10.204 1.00 98.31 88 ILE A CA 1
ATOM 684 C C . ILE A 1 88 ? -12.475 8.569 9.762 1.00 98.31 88 ILE A C 1
ATOM 686 O O . ILE A 1 88 ? -13.576 8.501 10.305 1.00 98.31 88 ILE A O 1
ATOM 690 N N . GLN A 1 89 ? -12.182 9.477 8.828 1.00 95.62 89 GLN A N 1
ATOM 691 C CA . GLN A 1 89 ? -13.116 10.556 8.477 1.00 95.62 89 GLN A CA 1
ATOM 692 C C . GLN A 1 89 ? -14.356 10.030 7.755 1.00 95.62 89 GLN A C 1
ATOM 694 O O . GLN A 1 89 ? -15.436 10.598 7.913 1.00 95.62 89 GLN A O 1
ATOM 699 N N . ASN A 1 90 ? -14.216 8.927 7.019 1.00 97.06 90 ASN A N 1
ATOM 700 C CA . ASN A 1 90 ? -15.319 8.290 6.319 1.00 97.06 90 ASN A CA 1
ATOM 701 C C . ASN A 1 90 ? -15.475 6.834 6.773 1.00 97.06 90 ASN A C 1
ATOM 703 O O . ASN A 1 90 ? -16.205 6.586 7.738 1.00 97.06 90 ASN A O 1
ATOM 707 N N . TYR A 1 91 ? -14.782 5.869 6.156 1.00 98.19 91 TYR A N 1
ATOM 708 C CA . TYR A 1 91 ? -14.875 4.458 6.555 1.00 98.19 91 TYR A CA 1
ATOM 709 C C . TYR A 1 91 ? -13.690 3.589 6.119 1.00 98.19 91 TYR A C 1
ATOM 711 O O . TYR A 1 91 ? -12.966 3.901 5.172 1.00 98.19 91 TYR A O 1
ATOM 719 N N . ILE A 1 92 ? -13.552 2.449 6.802 1.00 98.62 92 ILE A N 1
ATOM 720 C CA . ILE A 1 92 ? -12.735 1.309 6.381 1.00 98.62 92 ILE A CA 1
ATOM 721 C C . ILE A 1 92 ? -13.670 0.161 5.993 1.00 98.62 92 ILE A C 1
ATOM 723 O O . ILE A 1 92 ? -14.505 -0.234 6.809 1.00 98.62 92 ILE A O 1
ATOM 727 N N . ALA A 1 93 ? -13.528 -0.390 4.788 1.00 98.56 93 ALA A N 1
ATOM 728 C CA . ALA A 1 93 ? -14.352 -1.494 4.302 1.00 98.56 93 ALA A CA 1
ATOM 729 C C . ALA A 1 93 ? -13.527 -2.636 3.700 1.00 98.56 93 ALA A C 1
ATOM 731 O O . ALA A 1 93 ? -12.623 -2.391 2.906 1.00 98.56 93 ALA A O 1
ATOM 732 N N . ASN A 1 94 ? -13.902 -3.881 4.007 1.00 98.62 94 ASN A N 1
ATOM 733 C CA . ASN A 1 94 ? -13.372 -5.086 3.361 1.00 98.62 94 ASN A CA 1
ATOM 734 C C . ASN A 1 94 ? -11.854 -5.266 3.546 1.00 98.62 94 ASN A C 1
ATOM 736 O O . ASN A 1 94 ? -11.115 -5.516 2.594 1.00 98.62 94 ASN A O 1
ATOM 740 N N . TYR A 1 95 ? -11.377 -5.175 4.791 1.00 98.69 95 TYR A N 1
ATOM 741 C CA . TYR A 1 95 ? -9.961 -5.365 5.119 1.00 98.69 95 TYR A CA 1
ATOM 742 C C . TYR A 1 95 ? -9.725 -6.390 6.227 1.00 98.69 95 TYR A C 1
ATOM 744 O O . TYR A 1 95 ? -10.458 -6.469 7.211 1.00 98.69 95 TYR A O 1
ATOM 752 N N . THR A 1 96 ? -8.641 -7.146 6.095 1.00 98.62 96 THR A N 1
ATOM 753 C CA . THR A 1 96 ? -8.015 -7.896 7.183 1.00 98.62 96 THR A CA 1
ATOM 754 C C . THR A 1 96 ? -6.792 -7.117 7.653 1.00 98.62 96 THR A C 1
ATOM 756 O O . THR A 1 96 ? -5.786 -7.016 6.950 1.00 98.62 96 THR A O 1
ATOM 759 N N . ILE A 1 97 ? -6.889 -6.542 8.846 1.00 98.62 97 ILE A N 1
ATOM 760 C CA . ILE A 1 97 ? -5.866 -5.722 9.483 1.00 98.62 97 ILE A CA 1
ATOM 761 C C . ILE A 1 97 ? -5.109 -6.585 10.487 1.00 98.62 97 ILE A C 1
ATOM 763 O O . ILE A 1 97 ? -5.685 -7.111 11.436 1.00 98.62 97 ILE A O 1
ATOM 767 N N . GLY A 1 98 ? -3.806 -6.744 10.274 1.00 98.12 98 GLY A N 1
ATOM 768 C CA . GLY A 1 98 ? -2.927 -7.501 11.154 1.00 98.12 98 GLY A CA 1
ATOM 769 C C . GLY A 1 98 ? -2.711 -6.823 12.507 1.00 98.12 98 GLY A C 1
ATOM 770 O O . GLY A 1 98 ? -3.071 -5.668 12.726 1.00 98.12 98 GLY A O 1
ATOM 771 N N . ARG A 1 99 ? -2.058 -7.541 13.419 1.00 97.69 99 ARG A N 1
ATOM 772 C CA . ARG A 1 99 ? -1.734 -7.018 14.752 1.00 97.69 99 ARG A CA 1
ATOM 773 C C . ARG A 1 99 ? -0.753 -5.848 14.725 1.00 97.69 99 ARG A C 1
ATOM 775 O O . ARG A 1 99 ? 0.043 -5.727 13.789 1.00 97.69 99 ARG A O 1
ATOM 782 N N . ASN A 1 100 ? -0.747 -5.050 15.790 1.00 97.50 100 ASN A N 1
ATOM 783 C CA . ASN A 1 100 ? 0.167 -3.919 15.989 1.00 97.50 100 ASN A CA 1
ATOM 784 C C . ASN A 1 100 ? 0.124 -2.869 14.861 1.00 97.50 100 ASN A C 1
ATOM 786 O O . ASN A 1 100 ? 1.099 -2.148 14.641 1.00 97.50 100 ASN A O 1
ATOM 790 N N . CYS A 1 101 ? -0.973 -2.798 14.102 1.00 98.12 101 CYS A N 1
ATOM 791 C CA . CYS A 1 101 ? -1.121 -1.796 13.052 1.00 98.12 101 CYS A CA 1
ATOM 792 C C . CYS A 1 101 ? -1.517 -0.441 13.640 1.00 98.12 101 CYS A C 1
ATOM 794 O O . CYS A 1 101 ? -2.265 -0.363 14.610 1.00 98.12 101 CYS A O 1
ATOM 796 N N . PHE A 1 102 ? -1.048 0.631 13.012 1.00 98.25 102 PHE A N 1
ATOM 797 C CA . PHE A 1 102 ? -1.347 2.001 13.405 1.00 98.25 102 PHE A CA 1
ATOM 798 C C . PHE A 1 102 ? -1.976 2.744 12.226 1.00 98.25 102 PHE A C 1
ATOM 800 O O . PHE A 1 102 ? -1.273 3.162 11.307 1.00 98.25 102 PHE A O 1
ATOM 807 N N . ILE A 1 103 ? -3.296 2.890 12.248 1.00 98.50 103 ILE A N 1
ATOM 808 C CA . ILE A 1 103 ? -4.112 3.528 11.217 1.00 98.50 103 ILE A CA 1
ATOM 809 C C . ILE A 1 103 ? -4.767 4.771 11.821 1.00 98.50 103 ILE A C 1
ATOM 811 O O . ILE A 1 103 ? -5.531 4.679 12.780 1.00 98.50 103 ILE A O 1
ATOM 815 N N . GLN A 1 104 ? -4.456 5.952 11.291 1.00 98.06 104 GLN A N 1
ATOM 816 C CA . GLN A 1 104 ? -4.976 7.201 11.848 1.00 98.06 104 GLN A CA 1
ATOM 817 C C . GLN A 1 104 ? -5.210 8.264 10.779 1.00 98.06 104 GLN A C 1
ATOM 819 O O . GLN A 1 104 ? -4.374 8.434 9.891 1.00 98.06 104 GLN A O 1
ATOM 824 N N . ASN A 1 105 ? -6.292 9.038 10.911 1.00 97.94 105 ASN A N 1
ATOM 825 C CA . ASN A 1 105 ? -6.612 10.152 10.010 1.00 97.94 105 ASN A CA 1
ATOM 826 C C . ASN A 1 105 ? -6.621 9.704 8.537 1.00 97.94 105 ASN A C 1
ATOM 828 O O . ASN A 1 105 ? -5.932 10.277 7.691 1.00 97.94 105 ASN A O 1
ATOM 832 N N . VAL A 1 106 ? -7.343 8.623 8.256 1.00 98.00 106 VAL A N 1
ATOM 833 C CA . VAL A 1 106 ? -7.585 8.142 6.893 1.00 98.00 106 VAL A CA 1
ATOM 834 C C . VAL A 1 106 ? -9.011 8.516 6.520 1.00 98.00 106 VAL A C 1
ATOM 836 O O . VAL A 1 106 ? -9.909 8.367 7.347 1.00 98.00 106 VAL A O 1
ATOM 839 N N . ASP A 1 107 ? -9.222 9.032 5.314 1.00 96.62 107 ASP A N 1
ATOM 840 C CA . ASP A 1 107 ? -10.572 9.361 4.850 1.00 96.62 107 ASP A CA 1
ATOM 841 C C . ASP A 1 107 ? -11.333 8.079 4.483 1.00 96.62 107 ASP A C 1
ATOM 843 O O . ASP A 1 107 ? -12.136 7.576 5.273 1.00 96.62 107 ASP A O 1
ATOM 847 N N . VAL A 1 108 ? -10.989 7.487 3.338 1.00 97.31 108 VAL A N 1
ATOM 848 C CA . VAL A 1 108 ? -11.581 6.250 2.822 1.00 97.31 108 VAL A CA 1
ATOM 849 C C . VAL A 1 108 ? -10.498 5.194 2.640 1.00 97.31 108 VAL A C 1
ATOM 851 O O . VAL A 1 108 ? -9.446 5.464 2.055 1.00 97.31 108 VAL A O 1
ATOM 854 N N . MET A 1 109 ? -10.777 3.981 3.115 1.00 98.25 109 MET A N 1
ATOM 855 C CA . MET A 1 109 ? -9.967 2.794 2.859 1.00 98.25 109 MET A CA 1
ATOM 856 C C . MET A 1 109 ? -10.871 1.610 2.538 1.00 98.25 109 MET A C 1
ATOM 858 O O . MET A 1 109 ? -11.480 1.036 3.437 1.00 98.25 109 MET A O 1
ATOM 862 N N . LEU A 1 110 ? -10.974 1.237 1.265 1.00 98.25 110 LEU A N 1
ATOM 863 C CA . LEU A 1 110 ? -11.902 0.191 0.838 1.00 98.25 110 LEU A CA 1
ATOM 864 C C . LEU A 1 110 ? -11.295 -0.776 -0.172 1.00 98.25 110 LEU A C 1
ATOM 866 O O . LEU A 1 110 ? -10.383 -0.425 -0.919 1.00 98.25 110 LEU A O 1
ATOM 870 N N . VAL A 1 111 ? -11.854 -1.981 -0.207 1.00 98.38 111 VAL A N 1
ATOM 871 C CA . VAL A 1 111 ? -11.803 -2.851 -1.385 1.00 98.38 111 VAL A CA 1
ATOM 872 C C . VAL A 1 111 ? -13.196 -2.891 -1.984 1.00 98.38 111 VAL A C 1
ATOM 874 O O . VAL A 1 111 ? -14.158 -3.166 -1.263 1.00 98.38 111 VAL A O 1
ATOM 877 N N . LYS A 1 112 ? -13.325 -2.523 -3.259 1.00 93.38 112 LYS A N 1
ATOM 878 C CA . LYS A 1 112 ? -14.638 -2.288 -3.872 1.00 93.38 112 LYS A CA 1
ATOM 879 C C . LYS A 1 112 ? -15.307 -3.593 -4.284 1.00 93.38 112 LYS A C 1
ATOM 881 O O . LYS A 1 112 ? -16.432 -3.861 -3.878 1.00 93.38 112 LYS A O 1
ATOM 886 N N . ASP A 1 113 ? -14.587 -4.376 -5.073 1.00 94.56 113 ASP A N 1
ATOM 887 C CA . ASP A 1 113 ? -15.023 -5.628 -5.682 1.00 94.56 113 ASP A CA 1
ATOM 888 C C . ASP A 1 113 ? -13.861 -6.638 -5.629 1.00 94.56 113 ASP A C 1
ATOM 890 O O . ASP A 1 113 ? -12.842 -6.408 -4.975 1.00 94.56 113 ASP A O 1
ATOM 894 N N . LEU A 1 114 ? -13.983 -7.762 -6.340 1.00 96.69 114 LEU A N 1
ATOM 895 C CA . LEU A 1 114 ? -12.867 -8.686 -6.530 1.00 96.69 114 LEU A CA 1
ATOM 896 C C . LEU A 1 114 ? -11.693 -7.962 -7.215 1.00 96.69 114 LEU A C 1
ATOM 898 O O . LEU A 1 114 ? -11.775 -7.620 -8.395 1.00 96.69 114 LEU A O 1
ATOM 902 N N . SER A 1 115 ? -10.590 -7.778 -6.490 1.00 97.25 115 SER A N 1
ATOM 903 C CA . SER A 1 115 ? -9.401 -7.076 -6.972 1.00 97.25 115 SER A CA 1
ATOM 904 C C . SER A 1 115 ? -8.167 -7.972 -6.962 1.00 97.25 115 SER A C 1
ATOM 906 O O . SER A 1 115 ? -8.017 -8.864 -6.127 1.00 97.25 115 SER A O 1
ATOM 908 N N . THR A 1 116 ? -7.246 -7.717 -7.891 1.00 97.69 116 THR A N 1
ATOM 909 C CA . THR A 1 116 ? -5.905 -8.317 -7.929 1.00 97.69 116 THR A CA 1
ATOM 910 C C . THR A 1 116 ? -4.840 -7.399 -7.324 1.00 97.69 116 THR A C 1
ATOM 912 O O . THR A 1 116 ? -3.655 -7.754 -7.318 1.00 97.69 116 THR A O 1
ATOM 915 N N . PHE A 1 117 ? -5.232 -6.231 -6.797 1.00 98.12 117 PHE A N 1
ATOM 916 C CA . PHE A 1 117 ? -4.357 -5.281 -6.102 1.00 98.12 117 PHE A CA 1
ATOM 917 C C . PHE A 1 117 ? -3.148 -4.872 -6.960 1.00 98.12 117 PHE A C 1
ATOM 919 O O . PHE A 1 117 ? -1.991 -5.012 -6.555 1.00 98.12 117 PHE A O 1
ATOM 926 N N . GLY A 1 118 ? -3.406 -4.453 -8.200 1.00 97.12 118 GLY A N 1
ATOM 927 C CA . GLY A 1 118 ? -2.393 -4.076 -9.191 1.00 97.12 118 GLY A CA 1
ATOM 928 C C . GLY A 1 118 ? -1.685 -5.241 -9.896 1.00 97.12 118 GLY A C 1
ATOM 929 O O . GLY A 1 118 ? -0.965 -5.015 -10.868 1.00 97.12 118 GLY A O 1
ATOM 930 N N . ASN A 1 119 ? -1.872 -6.496 -9.468 1.00 97.81 119 ASN A N 1
ATOM 931 C CA . ASN A 1 119 ? -1.278 -7.645 -10.160 1.00 97.81 119 ASN A CA 1
ATOM 932 C C . ASN A 1 119 ? -2.015 -7.914 -11.478 1.00 97.81 119 ASN A C 1
ATOM 934 O O . ASN A 1 119 ? -3.239 -7.998 -11.511 1.00 97.81 119 ASN A O 1
ATOM 938 N N . GLY A 1 120 ? -1.267 -8.070 -12.567 1.00 96.94 120 GLY A N 1
ATOM 939 C CA . GLY A 1 120 ? -1.831 -8.205 -13.908 1.00 96.94 120 GLY A CA 1
ATOM 940 C C . GLY A 1 120 ? -2.198 -6.867 -14.552 1.00 96.94 120 GLY A C 1
ATOM 941 O O . GLY A 1 120 ? -2.803 -6.863 -15.620 1.00 96.94 120 GLY A O 1
ATOM 942 N N . VAL A 1 121 ? -1.821 -5.730 -13.959 1.00 97.50 121 VAL A N 1
ATOM 943 C CA . VAL A 1 121 ? -1.906 -4.434 -14.643 1.00 97.50 121 VAL A CA 1
ATOM 944 C C . VAL A 1 121 ? -0.945 -4.434 -15.824 1.00 97.50 121 VAL A C 1
ATOM 946 O O . VAL A 1 121 ? 0.226 -4.790 -15.699 1.00 97.50 121 VAL A O 1
ATOM 949 N N . LYS A 1 122 ? -1.445 -3.999 -16.975 1.00 96.19 122 LYS A N 1
ATOM 950 C CA . LYS A 1 122 ? -0.666 -3.878 -18.201 1.00 96.19 122 LYS A CA 1
ATOM 951 C C . LYS A 1 122 ? 0.088 -2.548 -18.232 1.00 96.19 122 LYS A C 1
ATOM 953 O O . LYS A 1 122 ? -0.529 -1.495 -18.102 1.00 96.19 122 LYS A O 1
ATOM 958 N N . VAL A 1 123 ? 1.399 -2.607 -18.443 1.00 95.75 123 VAL A N 1
ATOM 959 C CA . VAL A 1 123 ? 2.303 -1.450 -18.490 1.00 95.75 123 VAL A CA 1
ATOM 960 C C . VAL A 1 123 ? 2.952 -1.369 -19.865 1.00 95.75 123 VAL A C 1
ATOM 962 O O . VAL A 1 123 ? 3.635 -2.307 -20.282 1.00 95.75 123 VAL A O 1
ATOM 965 N N . SER A 1 124 ? 2.742 -0.259 -20.571 1.00 93.44 124 SER A N 1
ATOM 966 C CA . SER A 1 124 ? 3.233 -0.071 -21.944 1.00 93.44 124 SER A CA 1
ATOM 967 C C . SER A 1 124 ? 4.668 0.461 -21.946 1.00 93.44 124 SER A C 1
ATOM 969 O O . SER A 1 124 ? 4.894 1.658 -22.077 1.00 93.44 124 SER A O 1
ATOM 971 N N . VAL A 1 125 ? 5.658 -0.420 -21.792 1.00 89.38 125 VAL A N 1
ATOM 972 C CA . VAL A 1 125 ? 7.077 -0.023 -21.843 1.00 89.38 125 VAL A CA 1
ATOM 973 C C . VAL A 1 125 ? 7.599 0.071 -23.273 1.00 89.38 125 VAL A C 1
ATOM 975 O O . VAL A 1 125 ? 7.126 -0.633 -24.158 1.00 89.38 125 VAL A O 1
ATOM 978 N N . LEU A 1 126 ? 8.635 0.883 -23.505 1.00 89.44 126 LEU A N 1
ATOM 979 C CA . LEU A 1 126 ? 9.394 1.024 -24.763 1.00 89.44 126 LEU A CA 1
ATOM 980 C C . LEU A 1 126 ? 8.616 1.558 -25.973 1.00 89.44 126 LEU A C 1
ATOM 982 O O . LEU A 1 126 ? 9.216 1.818 -27.015 1.00 89.44 126 LEU A O 1
ATOM 986 N N . ASN A 1 127 ? 7.299 1.670 -25.871 1.00 86.62 127 ASN A N 1
ATOM 987 C CA . ASN A 1 127 ? 6.447 2.295 -26.862 1.00 86.62 127 ASN A CA 1
ATOM 988 C C . ASN A 1 127 ? 5.218 2.871 -26.156 1.00 86.62 127 ASN A C 1
ATOM 990 O O . ASN A 1 127 ? 4.380 2.112 -25.672 1.00 86.62 127 ASN A O 1
ATOM 994 N N . GLU A 1 128 ? 5.079 4.194 -26.164 1.00 83.06 128 GLU A N 1
ATOM 995 C CA . GLU A 1 128 ? 3.921 4.903 -25.595 1.00 83.06 128 GLU A CA 1
ATOM 996 C C . GLU A 1 128 ? 2.590 4.507 -26.247 1.00 83.06 128 GLU A C 1
ATOM 998 O O . GLU A 1 128 ? 1.537 4.591 -25.623 1.00 83.06 128 GLU A O 1
ATOM 1003 N N . THR A 1 129 ? 2.629 4.021 -27.491 1.00 80.19 129 THR A N 1
ATOM 1004 C CA . THR A 1 129 ? 1.439 3.519 -28.201 1.00 80.19 129 THR A CA 1
ATOM 1005 C C . THR A 1 129 ? 1.163 2.030 -27.950 1.00 80.19 129 THR A C 1
ATOM 1007 O O . THR A 1 129 ? 0.199 1.479 -28.482 1.00 80.19 129 THR A O 1
ATOM 1010 N N . GLY A 1 130 ? 1.985 1.372 -27.125 1.00 78.25 130 GLY A N 1
ATOM 1011 C CA . GLY A 1 130 ? 1.810 -0.012 -26.688 1.00 78.25 130 GLY A CA 1
ATOM 1012 C C . GLY A 1 130 ? 2.478 -1.073 -27.566 1.00 78.25 130 GLY A C 1
ATOM 1013 O O . GLY A 1 130 ? 3.325 -0.821 -28.427 1.00 78.25 130 GLY A O 1
ATOM 1014 N N . GLY A 1 131 ? 2.137 -2.330 -27.299 1.00 79.25 131 GLY A N 1
ATOM 1015 C CA . GLY A 1 131 ? 2.616 -3.495 -28.042 1.00 79.25 131 GLY A CA 1
ATOM 1016 C C . GLY A 1 131 ? 3.889 -4.114 -27.470 1.00 79.25 131 GLY A C 1
ATOM 1017 O O . GLY A 1 131 ? 4.191 -5.263 -27.792 1.00 79.25 131 GLY A O 1
ATOM 1018 N N . ARG A 1 132 ? 4.632 -3.413 -26.607 1.00 85.75 132 ARG A N 1
ATOM 1019 C CA . ARG A 1 132 ? 5.744 -3.966 -25.802 1.00 85.75 132 ARG A CA 1
ATOM 1020 C C . ARG A 1 132 ? 5.345 -4.091 -24.333 1.00 85.75 132 ARG A C 1
ATOM 1022 O O . ARG A 1 132 ? 6.146 -3.872 -23.434 1.00 85.75 132 ARG A O 1
ATOM 1029 N N . ASP A 1 133 ? 4.090 -4.447 -24.117 1.00 91.62 133 ASP A N 1
ATOM 1030 C CA . ASP A 1 133 ? 3.460 -4.404 -22.811 1.00 91.62 133 ASP A CA 1
ATOM 1031 C C . ASP A 1 133 ? 4.067 -5.449 -21.864 1.00 91.62 133 ASP A C 1
ATOM 1033 O O . ASP A 1 133 ? 4.401 -6.562 -22.271 1.00 91.62 133 ASP A O 1
ATOM 1037 N N . VAL A 1 134 ? 4.180 -5.101 -20.586 1.00 95.31 134 VAL A N 1
ATOM 1038 C CA . VAL A 1 134 ? 4.552 -6.018 -19.506 1.00 95.31 134 VAL A CA 1
ATOM 1039 C C . VAL A 1 134 ? 3.457 -5.975 -18.455 1.00 95.31 134 VAL A C 1
ATOM 1041 O O . VAL A 1 134 ? 3.025 -4.904 -18.040 1.00 95.31 134 VAL A O 1
ATOM 1044 N N . TYR A 1 135 ? 3.011 -7.142 -18.005 1.00 96.50 135 TYR A N 1
ATOM 1045 C CA . TYR A 1 135 ? 2.045 -7.233 -16.917 1.00 96.50 135 TYR A CA 1
ATOM 1046 C C . TYR A 1 135 ? 2.784 -7.222 -15.580 1.00 96.50 135 TYR A C 1
ATOM 1048 O O . TYR A 1 135 ? 3.617 -8.095 -15.327 1.00 96.50 135 TYR A O 1
ATOM 1056 N N . ILE A 1 136 ? 2.510 -6.234 -14.730 1.00 97.81 136 ILE A N 1
ATOM 1057 C CA . ILE A 1 136 ? 3.188 -6.104 -13.437 1.00 97.81 136 ILE A CA 1
ATOM 1058 C C . ILE A 1 136 ? 2.581 -7.050 -12.410 1.00 97.81 136 ILE A C 1
ATOM 1060 O O . ILE A 1 136 ? 1.377 -7.272 -12.375 1.00 97.81 136 ILE A O 1
ATOM 1064 N N . HIS A 1 137 ? 3.427 -7.643 -11.576 1.00 97.50 137 HIS A N 1
ATOM 1065 C CA . HIS A 1 137 ? 3.001 -8.525 -10.495 1.00 97.50 137 HIS A CA 1
ATOM 1066 C C . HIS A 1 137 ? 4.083 -8.591 -9.413 1.00 97.50 137 HIS A C 1
ATOM 1068 O O . HIS A 1 137 ? 5.250 -8.287 -9.663 1.00 97.50 137 HIS A O 1
ATOM 1074 N N . ASN A 1 138 ? 3.733 -9.061 -8.218 1.00 96.88 138 ASN A N 1
ATOM 1075 C CA . ASN A 1 138 ? 4.633 -9.115 -7.053 1.00 96.88 138 ASN A CA 1
ATOM 1076 C C . ASN A 1 138 ? 5.936 -9.909 -7.260 1.00 96.88 138 ASN A C 1
ATOM 1078 O O . ASN A 1 138 ? 6.873 -9.774 -6.479 1.00 96.88 138 ASN A O 1
ATOM 1082 N N . LYS A 1 139 ? 5.991 -10.780 -8.276 1.00 95.94 139 LYS A N 1
ATOM 1083 C CA . LYS A 1 139 ? 7.162 -11.615 -8.604 1.00 95.94 139 LYS A CA 1
ATOM 1084 C C . LYS A 1 139 ? 7.889 -11.158 -9.872 1.00 95.94 139 LYS A C 1
ATOM 1086 O O . LYS A 1 139 ? 8.711 -11.912 -10.394 1.00 95.94 139 LYS A O 1
ATOM 1091 N N . LEU A 1 140 ? 7.555 -9.982 -10.403 1.00 96.88 140 LEU A N 1
ATOM 1092 C CA . LEU A 1 140 ? 8.162 -9.487 -11.630 1.00 96.88 140 LEU A CA 1
ATOM 1093 C C . LEU A 1 140 ? 9.662 -9.261 -11.405 1.00 96.88 140 LEU A C 1
ATOM 1095 O O . LEU A 1 140 ? 10.077 -8.601 -10.455 1.00 96.88 140 LEU A O 1
ATOM 1099 N N . SER A 1 141 ? 10.476 -9.808 -12.303 1.00 96.56 141 SER A N 1
ATOM 1100 C CA . SER A 1 141 ? 11.924 -9.596 -12.329 1.00 96.56 141 SER A CA 1
ATOM 1101 C C . SER A 1 141 ? 12.334 -8.921 -13.632 1.00 96.56 141 SER A C 1
ATOM 1103 O O . SER A 1 141 ? 11.641 -9.051 -14.643 1.00 96.56 141 SER A O 1
ATOM 1105 N N . ALA A 1 142 ? 13.493 -8.257 -13.628 1.00 95.00 142 ALA A N 1
ATOM 1106 C CA . ALA A 1 142 ? 14.040 -7.619 -14.824 1.00 95.00 142 ALA A CA 1
ATOM 1107 C C . ALA A 1 142 ? 14.202 -8.621 -15.978 1.00 95.00 142 ALA A C 1
ATOM 1109 O O . ALA A 1 142 ? 13.817 -8.330 -17.105 1.00 95.00 142 ALA A O 1
ATOM 1110 N N . HIS A 1 143 ? 14.685 -9.833 -15.685 1.00 95.19 143 HIS A N 1
ATOM 1111 C CA . HIS A 1 143 ? 14.833 -10.905 -16.672 1.00 95.19 143 HIS A CA 1
ATOM 1112 C C . HIS A 1 143 ? 13.489 -11.318 -17.279 1.00 95.19 143 HIS A C 1
ATOM 1114 O O . HIS A 1 143 ? 13.370 -11.414 -18.498 1.00 95.19 143 HIS A O 1
ATOM 1120 N N . PHE A 1 144 ? 12.468 -11.523 -16.438 1.00 95.62 144 PHE A N 1
ATOM 1121 C CA . PHE A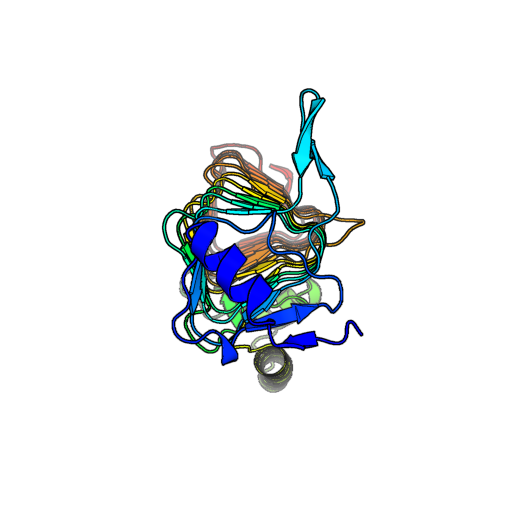 1 144 ? 11.129 -11.873 -16.907 1.00 95.62 144 PHE A CA 1
ATOM 1122 C C . PHE A 1 144 ? 10.564 -10.771 -17.808 1.00 95.62 144 PHE A C 1
ATOM 1124 O O . PHE A 1 144 ? 10.139 -11.054 -18.924 1.00 95.62 144 PHE A O 1
ATOM 1131 N N . ALA A 1 145 ? 10.623 -9.514 -17.363 1.00 95.62 145 ALA A N 1
ATOM 1132 C CA . ALA A 1 145 ? 10.126 -8.373 -18.124 1.00 95.62 145 ALA A CA 1
ATOM 1133 C C . ALA A 1 145 ? 10.888 -8.171 -19.445 1.00 95.62 145 ALA A C 1
ATOM 1135 O O . ALA A 1 145 ? 10.285 -7.850 -20.468 1.00 95.62 145 ALA A O 1
ATOM 1136 N N . TYR A 1 146 ? 12.204 -8.384 -19.446 1.00 94.88 146 TYR A N 1
ATOM 1137 C CA . TYR A 1 146 ? 13.049 -8.271 -20.633 1.00 94.88 146 TYR A CA 1
ATOM 1138 C C . TYR A 1 146 ? 12.682 -9.328 -21.680 1.00 94.88 146 TYR A C 1
ATOM 1140 O O . TYR A 1 146 ? 12.458 -9.002 -22.846 1.00 94.88 146 TYR A O 1
ATOM 1148 N N . ILE A 1 147 ? 12.553 -10.591 -21.255 1.00 94.62 147 ILE A N 1
ATOM 1149 C CA . ILE A 1 147 ? 12.131 -11.680 -22.141 1.00 94.62 147 ILE A CA 1
ATOM 1150 C C . ILE A 1 147 ? 10.728 -11.389 -22.687 1.00 94.62 147 ILE A C 1
ATOM 1152 O O . ILE A 1 147 ? 10.521 -11.442 -23.898 1.00 94.62 147 ILE A O 1
ATOM 1156 N N . TYR A 1 148 ? 9.797 -11.009 -21.810 1.00 93.69 148 TYR A N 1
ATOM 1157 C CA . TYR A 1 148 ? 8.406 -10.743 -22.169 1.00 93.69 148 TYR A CA 1
ATOM 1158 C C . TYR A 1 148 ? 8.256 -9.583 -23.172 1.00 93.69 148 TYR A C 1
ATOM 1160 O O . TYR A 1 148 ? 7.525 -9.699 -24.153 1.00 93.69 148 TYR A O 1
ATOM 1168 N N . SER A 1 149 ? 8.995 -8.486 -22.981 1.00 92.44 149 SER A N 1
ATOM 1169 C CA . SER A 1 149 ? 8.885 -7.283 -23.823 1.00 92.44 149 SER A CA 1
ATOM 1170 C C . SER A 1 149 ? 9.659 -7.360 -25.146 1.00 92.44 149 SER A C 1
ATOM 1172 O O . SER A 1 149 ? 9.224 -6.765 -26.137 1.00 92.44 149 SER A O 1
ATOM 1174 N N . LEU A 1 150 ? 10.791 -8.079 -25.209 1.00 92.06 150 LEU A N 1
ATOM 1175 C CA . LEU A 1 150 ? 11.653 -8.105 -26.403 1.00 92.06 150 LEU A CA 1
ATOM 1176 C C . LEU A 1 150 ? 11.517 -9.366 -27.262 1.00 92.06 150 LEU A C 1
ATOM 1178 O O . LEU A 1 150 ? 11.656 -9.283 -28.484 1.00 92.06 150 LEU A O 1
ATOM 1182 N N . TYR A 1 151 ? 11.186 -10.525 -26.686 1.00 92.25 151 TYR A N 1
ATOM 1183 C CA . TYR A 1 151 ? 11.105 -11.799 -27.423 1.00 92.25 151 TYR A CA 1
ATOM 1184 C C . TYR A 1 151 ? 9.697 -12.071 -27.976 1.00 92.25 151 TYR A C 1
ATOM 1186 O O . TYR A 1 151 ? 9.287 -13.216 -28.145 1.00 92.25 151 TYR A O 1
ATOM 1194 N N . ARG A 1 152 ? 8.965 -11.006 -28.326 1.00 85.88 152 ARG A N 1
ATOM 1195 C CA . ARG A 1 152 ? 7.565 -11.040 -28.800 1.00 85.88 152 ARG A CA 1
ATOM 1196 C C . ARG A 1 152 ? 7.345 -11.878 -30.059 1.00 85.88 152 ARG A C 1
ATOM 1198 O O . ARG A 1 152 ? 6.256 -12.380 -30.292 1.00 85.88 152 ARG A O 1
ATOM 1205 N N . HIS A 1 153 ? 8.395 -12.052 -30.858 1.00 92.00 153 HIS A N 1
ATOM 1206 C CA . HIS A 1 153 ? 8.393 -12.905 -32.047 1.00 92.00 153 HIS A CA 1
ATOM 1207 C C . HIS A 1 153 ? 8.282 -14.408 -31.716 1.00 92.00 153 HIS A C 1
ATOM 1209 O O . HIS A 1 153 ? 8.235 -15.231 -32.626 1.00 92.00 153 HIS A O 1
ATOM 1215 N N . ARG A 1 154 ? 8.259 -14.784 -30.429 1.00 94.19 154 ARG A N 1
ATOM 1216 C CA . ARG A 1 154 ? 8.051 -16.152 -29.941 1.00 94.19 154 ARG A CA 1
ATOM 1217 C C . ARG A 1 154 ? 6.669 -16.269 -29.276 1.00 94.19 154 ARG A C 1
ATOM 1219 O O . ARG A 1 154 ? 6.601 -16.255 -28.047 1.00 94.19 154 ARG A O 1
ATOM 1226 N N . PRO A 1 155 ? 5.571 -16.398 -30.044 1.00 93.31 155 PRO A N 1
ATOM 1227 C CA . PRO A 1 155 ? 4.206 -16.313 -29.512 1.00 93.31 155 PRO A CA 1
ATOM 1228 C C . PRO A 1 155 ? 3.931 -17.349 -28.418 1.00 93.31 155 PRO A C 1
ATOM 1230 O O . PRO A 1 155 ? 3.481 -16.986 -27.338 1.00 93.31 155 PRO A O 1
ATOM 1233 N N . LEU A 1 156 ? 4.345 -18.605 -28.626 1.00 96.75 156 LEU A N 1
ATOM 1234 C CA . LEU A 1 156 ? 4.162 -19.676 -27.641 1.00 96.75 156 LEU A CA 1
ATOM 1235 C C . LEU A 1 156 ? 4.862 -19.386 -26.299 1.00 96.75 156 LEU A C 1
ATOM 1237 O O . LEU A 1 156 ? 4.372 -19.774 -25.241 1.00 96.75 156 LEU A O 1
ATOM 1241 N N . LEU A 1 157 ? 6.015 -18.706 -26.312 1.00 95.25 157 LEU A N 1
ATOM 1242 C CA . LEU A 1 157 ? 6.697 -18.301 -25.079 1.00 95.25 157 LEU A CA 1
ATOM 1243 C C . LEU A 1 157 ? 5.883 -17.232 -24.341 1.00 95.25 157 LEU A C 1
ATOM 1245 O O . LEU A 1 157 ? 5.665 -17.357 -23.137 1.00 95.25 157 LEU A O 1
ATOM 1249 N N . ILE A 1 158 ? 5.422 -16.209 -25.063 1.00 94.56 158 ILE A N 1
ATOM 1250 C CA . ILE A 1 158 ? 4.646 -15.101 -24.495 1.00 94.56 158 ILE A CA 1
ATOM 1251 C C . ILE A 1 158 ? 3.308 -15.591 -23.937 1.00 94.56 158 ILE A C 1
ATOM 1253 O O . ILE A 1 158 ? 2.951 -15.213 -22.823 1.00 94.56 158 ILE A O 1
ATOM 1257 N N . GLU A 1 159 ? 2.611 -16.476 -24.651 1.00 95.25 159 GLU A N 1
ATOM 1258 C CA . GLU A 1 159 ? 1.365 -17.103 -24.195 1.00 95.25 159 GLU A CA 1
ATOM 1259 C C . GLU A 1 159 ? 1.570 -17.886 -22.894 1.00 95.25 159 GLU A C 1
ATOM 1261 O O . GLU A 1 159 ? 0.840 -17.688 -21.923 1.00 95.25 159 GLU A O 1
ATOM 1266 N N . ASN A 1 160 ? 2.615 -18.718 -22.823 1.00 96.81 160 ASN A N 1
ATOM 1267 C CA . ASN A 1 160 ? 2.923 -19.481 -21.613 1.00 96.81 160 ASN A CA 1
ATOM 1268 C C . ASN A 1 160 ? 3.290 -18.575 -20.429 1.00 96.81 160 ASN A C 1
ATOM 1270 O O . ASN A 1 160 ? 2.838 -18.811 -19.307 1.00 96.81 160 ASN A O 1
ATOM 1274 N N . MET A 1 161 ? 4.085 -17.526 -20.667 1.00 96.62 161 MET A N 1
ATOM 1275 C CA . MET A 1 161 ? 4.421 -16.536 -19.640 1.00 96.62 161 MET A CA 1
ATOM 1276 C C . MET A 1 161 ? 3.173 -15.788 -19.161 1.00 96.62 161 MET A C 1
ATOM 1278 O O . MET A 1 161 ? 2.992 -15.627 -17.956 1.00 96.62 161 MET A O 1
ATOM 1282 N N . TYR A 1 162 ? 2.281 -15.390 -20.070 1.00 95.25 162 TYR A N 1
ATOM 1283 C CA . TYR A 1 162 ? 1.015 -14.748 -19.717 1.00 95.25 162 TYR A CA 1
ATOM 1284 C C . TYR A 1 162 ? 0.122 -15.672 -18.879 1.00 95.25 162 TYR A C 1
ATOM 1286 O O . TYR A 1 162 ? -0.340 -15.268 -17.816 1.00 95.25 162 TYR A O 1
ATOM 1294 N N . ALA A 1 163 ? -0.017 -16.946 -19.258 1.00 96.88 163 ALA A N 1
ATOM 1295 C CA . ALA A 1 163 ? -0.772 -17.932 -18.482 1.00 96.88 163 ALA A CA 1
ATOM 1296 C C . ALA A 1 163 ? -0.192 -18.163 -17.069 1.00 96.88 163 ALA A C 1
ATOM 1298 O O . ALA A 1 163 ? -0.902 -18.553 -16.140 1.00 96.88 163 ALA A O 1
ATOM 1299 N N . MET A 1 164 ? 1.114 -17.954 -16.856 1.00 96.62 164 MET A N 1
ATOM 1300 C CA . MET A 1 164 ? 1.699 -17.954 -15.505 1.00 96.62 164 MET A CA 1
ATOM 1301 C C . MET A 1 164 ? 1.263 -16.730 -14.693 1.00 96.62 164 MET A C 1
ATOM 1303 O O . MET A 1 164 ? 0.965 -16.870 -13.505 1.00 96.62 164 MET A O 1
ATOM 1307 N N . ILE A 1 165 ? 1.215 -15.553 -15.323 1.00 96.31 165 ILE A N 1
ATOM 1308 C CA . ILE A 1 165 ? 0.776 -14.302 -14.692 1.00 96.31 165 ILE A CA 1
ATOM 1309 C C . ILE A 1 165 ? -0.711 -14.384 -14.349 1.00 96.31 165 ILE A C 1
ATOM 1311 O O . ILE A 1 165 ? -1.079 -14.106 -13.213 1.00 96.31 165 ILE A O 1
ATOM 1315 N N . GLU A 1 166 ? -1.553 -14.830 -15.278 1.00 96.62 166 GLU A N 1
ATOM 1316 C CA . GLU A 1 166 ? -2.996 -14.978 -15.070 1.00 96.62 166 GLU A CA 1
ATOM 1317 C C . GLU A 1 166 ? -3.301 -15.930 -13.904 1.00 96.62 166 GLU A C 1
ATOM 1319 O O . GLU A 1 166 ? -4.029 -15.575 -12.978 1.00 96.62 166 GLU A O 1
ATOM 1324 N N . ARG A 1 167 ? -2.651 -17.104 -13.867 1.00 96.88 167 ARG A N 1
ATOM 1325 C CA . ARG A 1 167 ? -2.767 -18.038 -12.732 1.00 96.88 167 ARG A CA 1
ATOM 1326 C C . ARG A 1 167 ? -2.333 -17.412 -11.410 1.00 96.88 167 ARG A C 1
ATOM 1328 O O . ARG A 1 167 ? -2.937 -17.699 -10.379 1.00 96.88 167 ARG A O 1
ATOM 1335 N N . TYR A 1 168 ? -1.290 -16.581 -11.418 1.00 96.25 168 TYR A N 1
ATOM 1336 C CA . TYR A 1 168 ? -0.868 -15.846 -10.227 1.00 96.25 168 TYR A CA 1
ATOM 1337 C C . TYR A 1 168 ? -1.938 -14.833 -9.800 1.00 96.25 168 TYR A C 1
ATOM 1339 O O . TYR A 1 168 ? -2.330 -14.833 -8.638 1.00 96.25 168 TYR A O 1
ATOM 1347 N N . CYS A 1 169 ? -2.451 -14.024 -10.726 1.00 95.88 169 CYS A N 1
ATOM 1348 C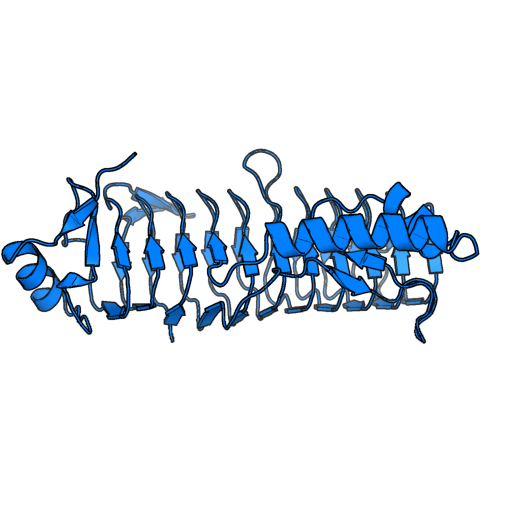 CA . CYS A 1 169 ? -3.460 -13.006 -10.435 1.00 95.88 169 CYS A CA 1
ATOM 1349 C C . CYS A 1 169 ? -4.739 -13.635 -9.874 1.00 95.88 169 CYS A C 1
ATOM 1351 O O . CYS A 1 169 ? -5.176 -13.242 -8.801 1.00 95.88 169 CYS A O 1
ATOM 1353 N N . ASN A 1 170 ? -5.258 -14.687 -10.513 1.00 95.38 170 ASN A N 1
ATOM 1354 C CA . ASN A 1 170 ? -6.466 -15.385 -10.061 1.00 95.38 170 ASN A CA 1
ATOM 1355 C C . ASN A 1 170 ? -6.289 -16.052 -8.691 1.00 95.38 170 ASN A C 1
ATOM 1357 O O . ASN A 1 170 ? -7.229 -16.117 -7.908 1.00 95.38 170 ASN A O 1
ATOM 1361 N N . LYS A 1 171 ? -5.078 -16.528 -8.372 1.00 96.00 171 LYS A N 1
ATOM 1362 C CA . LYS A 1 171 ? -4.780 -17.124 -7.063 1.00 96.00 171 LYS A CA 1
ATOM 1363 C C . LYS A 1 171 ? -4.806 -16.102 -5.920 1.00 96.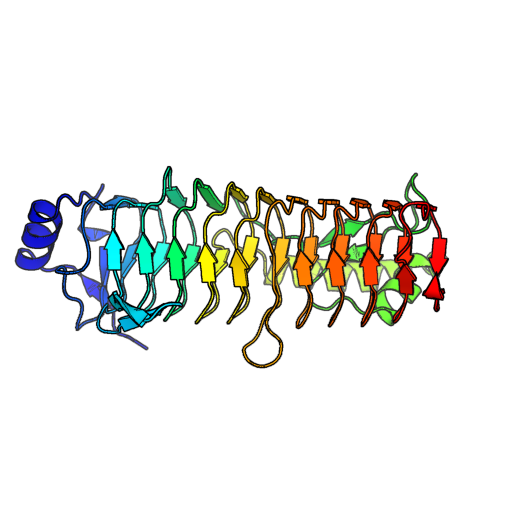00 171 LYS A C 1
ATOM 1365 O O . LYS A 1 171 ? -5.097 -16.485 -4.791 1.00 96.00 171 LYS A O 1
ATOM 1370 N N . TYR A 1 172 ? -4.430 -14.854 -6.191 1.00 94.06 172 TYR A N 1
ATOM 1371 C CA . TYR A 1 172 ? -4.324 -13.790 -5.184 1.00 94.06 172 TYR A CA 1
ATOM 1372 C C . TYR A 1 172 ? -5.417 -12.720 -5.314 1.00 94.06 172 TYR A C 1
ATOM 1374 O O . TYR A 1 172 ? -5.391 -11.743 -4.568 1.00 94.06 172 TYR A O 1
ATOM 1382 N N . ALA A 1 173 ? -6.366 -12.905 -6.234 1.00 96.38 173 ALA A N 1
ATOM 1383 C CA . ALA A 1 173 ? -7.563 -12.091 -6.329 1.00 96.38 173 ALA A CA 1
ATOM 1384 C C . ALA A 1 173 ? -8.406 -12.262 -5.059 1.00 96.38 173 ALA A C 1
ATOM 1386 O O . ALA A 1 173 ? -8.599 -13.383 -4.585 1.00 96.38 173 ALA A O 1
ATOM 1387 N N . SER A 1 174 ? -8.884 -11.157 -4.499 1.00 97.50 174 SER A N 1
ATOM 1388 C CA . SER A 1 174 ? -9.673 -11.151 -3.268 1.00 97.50 174 SER A CA 1
ATOM 1389 C C . SER A 1 174 ? -10.613 -9.953 -3.260 1.00 97.50 174 SER A C 1
ATOM 1391 O O . SER A 1 174 ? -10.279 -8.888 -3.772 1.00 97.50 174 SER A O 1
ATOM 1393 N N . ASP A 1 175 ? -11.786 -10.134 -2.668 1.00 97.44 175 ASP A N 1
ATOM 1394 C CA . ASP A 1 175 ? -12.717 -9.062 -2.308 1.00 97.44 175 ASP A CA 1
ATOM 1395 C C . ASP A 1 175 ? -12.336 -8.392 -0.974 1.00 97.44 175 ASP A C 1
ATOM 1397 O O . ASP A 1 175 ? -12.942 -7.403 -0.571 1.00 97.44 175 ASP A O 1
ATOM 1401 N N . LYS A 1 176 ? -11.315 -8.924 -0.288 1.00 97.62 176 LYS A N 1
ATOM 1402 C CA . LYS A 1 176 ? -10.790 -8.425 0.983 1.00 97.62 176 LYS A CA 1
ATOM 1403 C C . LYS A 1 176 ? -9.305 -8.099 0.886 1.00 97.62 176 LYS A C 1
ATOM 1405 O O . LYS A 1 176 ? -8.498 -8.958 0.517 1.00 97.62 176 LYS A O 1
ATOM 1410 N N . GLY A 1 177 ? -8.951 -6.869 1.241 1.00 98.19 177 GLY A N 1
ATOM 1411 C CA . GLY A 1 177 ? -7.578 -6.374 1.255 1.00 98.19 177 GLY A CA 1
ATOM 1412 C C . GLY A 1 177 ? -6.850 -6.746 2.541 1.00 98.19 177 GLY A C 1
ATOM 1413 O O . GLY A 1 177 ? -7.462 -7.079 3.555 1.00 98.19 177 GLY A O 1
ATOM 1414 N N . ILE A 1 178 ? -5.523 -6.671 2.521 1.00 98.44 178 ILE A N 1
ATOM 1415 C CA . ILE A 1 178 ? -4.674 -7.046 3.653 1.00 98.44 178 ILE A CA 1
ATOM 1416 C C . ILE A 1 178 ? -3.849 -5.845 4.100 1.00 98.44 178 ILE A C 1
ATOM 1418 O O . ILE A 1 178 ? -3.168 -5.207 3.295 1.00 98.44 178 ILE A O 1
ATOM 1422 N N . VAL A 1 179 ? -3.849 -5.587 5.407 1.00 98.69 179 VAL A N 1
ATOM 1423 C CA . VAL A 1 179 ? -2.844 -4.756 6.072 1.00 98.69 179 VAL A CA 1
ATOM 1424 C C . VAL A 1 179 ? -1.965 -5.661 6.916 1.00 98.69 179 VAL A C 1
ATOM 1426 O O . VAL A 1 179 ? -2.397 -6.199 7.932 1.00 98.69 179 VAL A O 1
ATOM 1429 N N . GLY A 1 180 ? -0.725 -5.862 6.488 1.00 98.25 180 GLY A N 1
ATOM 1430 C CA . GLY A 1 180 ? 0.226 -6.704 7.194 1.00 98.25 180 GLY A CA 1
ATOM 1431 C C . GLY A 1 180 ? 0.579 -6.142 8.569 1.00 98.25 180 GLY A C 1
ATOM 1432 O O . GLY A 1 180 ? 0.578 -4.932 8.783 1.00 98.25 180 GLY A O 1
ATOM 1433 N N . GLU A 1 181 ? 0.943 -7.038 9.481 1.00 98.00 181 GLU A N 1
ATOM 1434 C CA . GLU A 1 181 ? 1.306 -6.729 10.866 1.00 98.00 181 GLU A CA 1
ATOM 1435 C C . GLU A 1 181 ? 2.318 -5.579 10.988 1.00 98.00 181 GLU A C 1
ATOM 1437 O O . GLU A 1 181 ? 3.222 -5.436 10.154 1.00 98.00 181 GLU A O 1
ATOM 1442 N N . SER A 1 182 ? 2.199 -4.797 12.062 1.00 97.88 182 SER A N 1
ATOM 1443 C CA . SER A 1 182 ? 3.103 -3.685 12.390 1.00 97.88 182 SER A CA 1
ATOM 1444 C C . SER A 1 182 ? 3.182 -2.587 11.319 1.00 97.88 182 SER A C 1
ATOM 1446 O O . SER A 1 182 ? 4.189 -1.879 11.233 1.00 97.88 182 SER A O 1
ATOM 1448 N N . SER A 1 183 ? 2.158 -2.450 10.473 1.00 98.31 183 SER A N 1
ATOM 1449 C CA . SER A 1 183 ? 2.103 -1.393 9.457 1.00 98.31 183 SER A CA 1
ATOM 1450 C C . SER A 1 183 ? 1.563 -0.086 10.027 1.00 98.31 183 SER A C 1
ATOM 1452 O O . SER A 1 183 ? 0.729 -0.070 10.927 1.00 98.31 183 SER A O 1
ATOM 1454 N N . THR A 1 184 ? 2.027 1.032 9.482 1.00 98.44 184 THR A N 1
ATOM 1455 C CA . THR A 1 184 ? 1.601 2.384 9.844 1.00 98.44 184 THR A CA 1
ATOM 1456 C C . THR A 1 184 ? 0.981 3.052 8.623 1.00 98.44 184 THR A C 1
ATOM 1458 O O . THR A 1 184 ? 1.646 3.161 7.597 1.00 98.44 184 THR A O 1
ATOM 1461 N N . ILE A 1 185 ? -0.270 3.499 8.729 1.00 98.56 185 ILE A N 1
ATOM 1462 C CA . ILE A 1 185 ? -1.021 4.207 7.688 1.00 98.56 185 ILE A CA 1
ATOM 1463 C C . ILE A 1 185 ? -1.610 5.467 8.320 1.00 98.56 185 ILE A C 1
ATOM 1465 O O . ILE A 1 185 ? -2.586 5.407 9.060 1.00 98.56 185 ILE A O 1
ATOM 1469 N N . VAL A 1 186 ? -0.980 6.615 8.088 1.00 98.12 186 VAL A N 1
ATOM 1470 C CA . VAL A 1 186 ? -1.310 7.852 8.805 1.00 98.12 186 VAL A CA 1
ATOM 1471 C C . VAL A 1 186 ? -1.475 9.020 7.845 1.00 98.12 186 VAL A C 1
ATOM 1473 O O . VAL A 1 186 ? -0.623 9.238 6.981 1.00 98.12 186 VAL A O 1
ATOM 1476 N N . ASN A 1 187 ? -2.528 9.815 8.054 1.00 97.88 187 ASN A N 1
ATOM 1477 C CA . ASN A 1 187 ? -2.836 11.017 7.275 1.00 97.88 187 ASN A CA 1
ATOM 1478 C C . ASN A 1 187 ? -2.950 10.712 5.770 1.00 97.88 187 ASN A C 1
ATOM 1480 O O . ASN A 1 187 ? -2.276 11.354 4.966 1.00 97.88 187 ASN A O 1
ATOM 1484 N N . VAL A 1 188 ? -3.724 9.690 5.394 1.00 98.19 188 VAL A N 1
ATOM 1485 C CA . VAL A 1 188 ? -3.874 9.281 3.988 1.00 98.19 188 VAL A CA 1
ATOM 1486 C C . VAL A 1 188 ? -5.220 9.737 3.438 1.00 98.19 188 VAL A C 1
ATOM 1488 O O . VAL A 1 188 ? -6.252 9.513 4.066 1.00 98.19 188 VAL A O 1
ATOM 1491 N N . GLY A 1 189 ? -5.195 10.367 2.262 1.00 97.81 189 GLY A N 1
ATOM 1492 C CA . GLY A 1 189 ? -6.383 10.943 1.633 1.00 97.81 189 GLY A CA 1
ATOM 1493 C C . GLY A 1 189 ? -7.331 9.911 1.025 1.00 97.81 189 GLY A C 1
ATOM 1494 O O . GLY A 1 189 ? -8.531 10.024 1.196 1.00 97.81 189 GLY A O 1
ATOM 1495 N N . TYR A 1 190 ? -6.831 8.895 0.326 1.00 98.44 190 TYR A N 1
ATOM 1496 C CA . TYR A 1 190 ? -7.695 7.898 -0.310 1.00 98.44 190 TYR A CA 1
ATOM 1497 C C . TYR A 1 190 ? -6.955 6.583 -0.543 1.00 98.44 190 TYR A C 1
ATOM 1499 O O . TYR A 1 190 ? -5.832 6.592 -1.059 1.00 98.44 190 TYR A O 1
ATOM 1507 N N . ILE A 1 191 ? -7.579 5.463 -0.176 1.00 98.75 191 ILE A N 1
ATOM 1508 C CA . ILE A 1 191 ? -7.073 4.110 -0.421 1.00 98.75 191 ILE A CA 1
ATOM 1509 C C . ILE A 1 191 ? -8.193 3.259 -1.032 1.00 98.75 191 ILE A C 1
ATOM 1511 O O . ILE A 1 191 ? -9.227 3.040 -0.402 1.00 98.75 191 ILE A O 1
ATOM 1515 N N . GLU A 1 192 ? -7.955 2.732 -2.231 1.00 98.69 192 GLU A N 1
ATOM 1516 C CA . GLU A 1 192 ? -8.874 1.828 -2.934 1.00 98.69 192 GLU A CA 1
ATOM 1517 C C . GLU A 1 192 ? -8.098 0.643 -3.506 1.00 98.69 192 GLU A C 1
ATOM 1519 O O . GLU A 1 192 ? -7.152 0.832 -4.270 1.00 98.69 192 GLU A O 1
ATOM 1524 N N . ASP A 1 193 ? -8.504 -0.576 -3.154 1.00 98.56 193 ASP A N 1
ATOM 1525 C CA . ASP A 1 193 ? -7.959 -1.813 -3.718 1.00 98.56 193 ASP A CA 1
ATOM 1526 C C . ASP A 1 193 ? -6.432 -1.939 -3.540 1.00 98.56 193 ASP A C 1
ATOM 1528 O O . ASP A 1 193 ? -5.686 -2.263 -4.472 1.00 98.56 193 ASP A O 1
ATOM 1532 N N . VAL A 1 194 ? -5.940 -1.673 -2.321 1.00 98.75 194 VAL A N 1
ATOM 1533 C CA . VAL A 1 194 ? -4.502 -1.735 -2.001 1.00 98.75 194 VAL A CA 1
ATOM 1534 C C . VAL A 1 194 ? -4.182 -2.781 -0.942 1.00 98.75 194 VAL A C 1
ATOM 1536 O O . VAL A 1 194 ? -4.786 -2.788 0.131 1.00 98.75 194 VAL A O 1
ATOM 1539 N N . ASN A 1 195 ? -3.168 -3.605 -1.215 1.00 98.50 195 ASN A N 1
ATOM 1540 C CA . ASN A 1 195 ? -2.563 -4.512 -0.241 1.00 98.50 195 ASN A CA 1
ATOM 1541 C C . ASN A 1 195 ? -1.286 -3.923 0.361 1.00 98.50 195 ASN A C 1
ATOM 1543 O O . ASN A 1 195 ? -0.396 -3.460 -0.354 1.00 98.50 195 ASN A O 1
ATOM 1547 N N . PHE A 1 196 ? -1.155 -4.031 1.681 1.00 98.69 196 PHE A N 1
ATOM 1548 C CA . PHE A 1 196 ? 0.011 -3.586 2.432 1.00 98.69 196 PHE A CA 1
ATOM 1549 C C . PHE A 1 196 ? 0.710 -4.789 3.061 1.00 98.69 196 PHE A C 1
ATOM 1551 O O . PHE A 1 196 ? 0.138 -5.507 3.878 1.00 98.69 196 PHE A O 1
ATOM 1558 N N . GLY A 1 197 ? 1.973 -5.007 2.710 1.00 98.25 197 GLY A N 1
ATOM 1559 C CA . GLY A 1 197 ? 2.833 -5.981 3.374 1.00 98.25 197 GLY A CA 1
ATOM 1560 C C . GLY A 1 197 ? 3.145 -5.568 4.812 1.00 98.25 197 GLY A C 1
ATOM 1561 O O . GLY A 1 197 ? 2.901 -4.434 5.222 1.00 98.25 197 GLY A O 1
ATOM 1562 N N . THR A 1 198 ? 3.711 -6.482 5.596 1.00 98.38 198 THR A N 1
ATOM 1563 C CA . THR A 1 198 ? 4.048 -6.201 7.003 1.00 98.38 198 THR A CA 1
ATOM 1564 C C . THR A 1 198 ? 5.045 -5.042 7.126 1.00 98.38 198 THR A C 1
ATOM 1566 O O . THR A 1 198 ? 5.912 -4.856 6.268 1.00 98.38 198 THR A O 1
ATOM 1569 N N . HIS A 1 199 ? 4.965 -4.282 8.217 1.00 98.31 199 HIS A N 1
ATOM 1570 C CA . HIS A 1 199 ? 5.863 -3.157 8.508 1.00 98.31 199 HIS A CA 1
ATOM 1571 C C . HIS A 1 199 ? 5.862 -2.045 7.439 1.00 98.31 199 HIS A C 1
ATOM 1573 O O . HIS A 1 199 ? 6.834 -1.291 7.336 1.00 98.31 199 HIS A O 1
ATOM 1579 N N . SER A 1 200 ? 4.793 -1.933 6.639 1.00 98.19 200 SER A N 1
ATOM 1580 C CA . SER A 1 200 ? 4.639 -0.841 5.669 1.00 98.19 200 SER A CA 1
ATOM 1581 C C . SER A 1 200 ? 4.522 0.498 6.392 1.00 98.19 200 SER A C 1
ATOM 1583 O O . SER A 1 200 ? 3.874 0.578 7.435 1.00 98.19 200 SER A O 1
ATOM 1585 N N . LYS A 1 201 ? 5.113 1.565 5.847 1.00 98.31 201 LYS A N 1
ATOM 1586 C CA . LYS A 1 201 ? 5.038 2.916 6.426 1.00 98.31 201 LYS A CA 1
ATOM 1587 C C . LYS A 1 201 ? 4.472 3.900 5.416 1.00 98.31 201 LYS A C 1
ATOM 1589 O O . LYS A 1 201 ? 5.199 4.403 4.565 1.00 98.31 201 LYS A O 1
ATOM 1594 N N . ILE A 1 202 ? 3.181 4.172 5.524 1.00 98.38 202 ILE A N 1
ATOM 1595 C CA . ILE A 1 202 ? 2.423 5.062 4.649 1.00 98.38 202 ILE A CA 1
ATOM 1596 C C . ILE A 1 202 ? 2.055 6.301 5.454 1.00 98.38 202 ILE A C 1
ATOM 1598 O O . ILE A 1 202 ? 1.314 6.221 6.431 1.00 98.38 202 ILE A O 1
ATOM 1602 N N . MET A 1 203 ? 2.622 7.447 5.094 1.00 97.81 203 MET A N 1
ATOM 1603 C CA . MET A 1 203 ? 2.492 8.673 5.875 1.00 97.81 203 MET A CA 1
ATOM 1604 C C . MET A 1 203 ? 2.288 9.877 4.961 1.00 97.81 203 MET A C 1
ATOM 1606 O O . MET A 1 203 ? 3.243 10.382 4.370 1.00 97.81 203 MET A O 1
ATOM 1610 N N . GLY A 1 204 ? 1.056 10.387 4.897 1.00 97.25 204 GLY A N 1
ATOM 1611 C CA . GLY A 1 204 ? 0.733 11.591 4.128 1.00 97.25 204 GLY A CA 1
ATOM 1612 C C . GLY A 1 204 ? 0.460 11.371 2.640 1.00 97.25 204 GLY A C 1
ATOM 1613 O O . GLY A 1 204 ? 0.503 12.343 1.886 1.00 97.25 204 GLY A O 1
ATOM 1614 N N . ALA A 1 205 ? 0.259 10.130 2.189 1.00 98.25 205 ALA A N 1
ATOM 1615 C CA . ALA A 1 205 ? -0.096 9.862 0.796 1.00 98.25 205 ALA A CA 1
ATOM 1616 C C . ALA A 1 205 ? -1.465 10.482 0.471 1.00 98.25 205 ALA A C 1
ATOM 1618 O O . ALA A 1 205 ? -2.387 10.419 1.281 1.00 98.25 205 ALA A O 1
ATOM 1619 N N . MET A 1 206 ? -1.613 11.073 -0.712 1.00 98.25 206 MET A N 1
ATOM 1620 C CA . MET A 1 206 ? -2.885 11.674 -1.126 1.00 98.25 206 MET A CA 1
ATOM 1621 C C . MET A 1 206 ? -3.827 10.627 -1.708 1.00 98.25 206 MET A C 1
ATOM 1623 O O . MET A 1 206 ? -5.013 10.644 -1.402 1.00 98.25 206 MET A O 1
ATOM 1627 N N . MET A 1 207 ? -3.298 9.704 -2.513 1.00 98.56 207 MET A N 1
ATOM 1628 C CA . MET A 1 207 ? -4.089 8.649 -3.137 1.00 98.56 207 MET A CA 1
ATOM 1629 C C . MET A 1 207 ? -3.233 7.412 -3.396 1.00 98.56 207 MET A C 1
ATOM 1631 O O . MET A 1 207 ? -2.155 7.520 -3.982 1.00 98.56 207 MET A O 1
ATOM 1635 N N . LEU A 1 208 ? -3.738 6.245 -3.001 1.00 98.69 208 LEU A N 1
ATOM 1636 C CA . LEU A 1 208 ? -3.214 4.936 -3.375 1.00 98.69 208 LEU A CA 1
ATOM 1637 C C . LEU A 1 208 ? -4.359 4.112 -3.958 1.00 98.69 208 LEU A C 1
ATOM 1639 O O . LEU A 1 208 ? -5.323 3.819 -3.254 1.00 98.69 208 LEU A O 1
ATOM 1643 N N . LYS A 1 209 ? -4.258 3.747 -5.233 1.00 98.69 209 LYS A N 1
ATOM 1644 C CA . LYS A 1 209 ? -5.321 3.032 -5.935 1.00 98.69 209 LYS A CA 1
ATOM 1645 C C . LYS A 1 209 ? -4.788 1.828 -6.701 1.00 98.69 209 LYS A C 1
ATOM 1647 O O . LYS A 1 209 ? -3.809 1.961 -7.432 1.00 98.69 209 LYS A O 1
ATOM 1652 N N . ASN A 1 210 ? -5.460 0.688 -6.551 1.00 98.50 210 ASN A N 1
ATOM 1653 C CA . ASN A 1 210 ? -5.199 -0.565 -7.256 1.00 98.50 210 ASN A CA 1
ATOM 1654 C C . ASN A 1 210 ? -3.714 -0.971 -7.233 1.00 98.50 210 ASN A C 1
ATOM 1656 O O . ASN A 1 210 ? -2.993 -0.852 -8.227 1.00 98.50 210 ASN A O 1
ATOM 1660 N N . GLY A 1 211 ? -3.223 -1.442 -6.087 1.00 98.31 211 GLY A N 1
ATOM 1661 C CA . GLY A 1 211 ? -1.803 -1.766 -5.988 1.00 98.31 211 GLY A CA 1
ATOM 1662 C C . GLY A 1 211 ? -1.379 -2.629 -4.815 1.00 98.31 211 GLY A C 1
ATOM 1663 O O . GLY A 1 211 ? -2.126 -2.876 -3.874 1.00 98.31 211 GLY A O 1
ATOM 1664 N N . THR A 1 212 ? -0.136 -3.097 -4.867 1.00 98.69 212 THR A N 1
ATOM 1665 C CA . THR A 1 212 ? 0.466 -3.882 -3.785 1.00 98.69 212 THR A CA 1
ATOM 1666 C C . THR A 1 212 ? 1.762 -3.239 -3.306 1.00 98.69 212 THR A C 1
ATOM 1668 O O . THR A 1 212 ? 2.655 -2.922 -4.093 1.00 98.69 212 THR A O 1
ATOM 1671 N N . ILE A 1 213 ? 1.892 -3.102 -1.989 1.00 98.69 213 ILE A N 1
ATOM 1672 C CA . ILE A 1 213 ? 3.102 -2.661 -1.299 1.00 98.69 213 ILE A CA 1
ATOM 1673 C C . ILE A 1 213 ? 3.753 -3.879 -0.641 1.00 98.69 213 ILE A C 1
ATOM 1675 O O . ILE A 1 213 ? 3.359 -4.309 0.440 1.00 98.69 213 ILE A O 1
ATOM 1679 N N . ASN A 1 214 ? 4.771 -4.451 -1.279 1.00 98.06 214 ASN A N 1
ATOM 1680 C CA . ASN A 1 214 ? 5.487 -5.636 -0.804 1.00 98.06 214 ASN A CA 1
ATOM 1681 C C . ASN A 1 214 ? 6.532 -5.267 0.261 1.00 98.06 214 ASN A C 1
ATOM 1683 O O . ASN A 1 214 ? 7.738 -5.268 0.013 1.00 98.06 214 ASN A O 1
ATOM 1687 N N . SER A 1 215 ? 6.054 -4.956 1.463 1.00 97.94 215 SER A N 1
ATOM 1688 C CA . SER A 1 215 ? 6.876 -4.617 2.627 1.00 97.94 215 SER A CA 1
ATOM 1689 C C . SER A 1 215 ? 7.114 -5.810 3.557 1.00 97.94 215 SER A C 1
ATOM 1691 O O . SER A 1 215 ? 6.283 -6.717 3.667 1.00 97.94 215 SER A O 1
ATOM 1693 N N . ASN A 1 216 ? 8.248 -5.800 4.263 1.00 97.81 216 ASN A N 1
ATOM 1694 C CA . ASN A 1 216 ? 8.526 -6.741 5.346 1.00 97.81 216 ASN A CA 1
ATOM 1695 C C . ASN A 1 216 ? 9.350 -6.106 6.480 1.00 97.81 216 ASN A C 1
ATOM 1697 O O . ASN A 1 216 ? 9.853 -4.992 6.350 1.00 97.81 216 ASN A O 1
ATOM 1701 N N . LYS A 1 217 ? 9.516 -6.841 7.589 1.00 97.44 217 LYS A N 1
ATOM 1702 C CA . LYS A 1 217 ? 10.249 -6.392 8.787 1.00 97.44 217 LYS A CA 1
ATOM 1703 C C . LYS A 1 217 ? 11.685 -5.929 8.512 1.00 97.44 217 LYS A C 1
ATOM 1705 O O . LYS A 1 217 ? 12.138 -4.977 9.140 1.00 97.44 217 LYS A O 1
ATOM 1710 N N . TYR A 1 218 ? 12.399 -6.614 7.622 1.00 97.56 218 TYR A N 1
ATOM 1711 C CA . TYR A 1 218 ? 13.816 -6.360 7.341 1.00 97.56 218 TYR A CA 1
ATOM 1712 C C . TYR A 1 218 ? 14.020 -5.286 6.266 1.00 97.56 218 TYR A C 1
ATOM 1714 O O . TYR A 1 218 ? 15.030 -4.593 6.280 1.00 97.56 218 TYR A O 1
ATOM 1722 N N . ALA A 1 219 ? 13.054 -5.142 5.360 1.00 97.06 219 ALA A N 1
ATOM 1723 C CA . ALA A 1 219 ? 13.099 -4.252 4.207 1.00 97.06 219 ALA A CA 1
ATOM 1724 C C . ALA A 1 219 ? 11.751 -3.514 4.049 1.00 97.06 219 ALA A C 1
ATOM 1726 O O . ALA A 1 219 ? 10.974 -3.818 3.132 1.00 97.06 219 ALA A O 1
ATOM 1727 N N . PRO A 1 220 ? 11.428 -2.585 4.970 1.00 97.56 220 PRO A N 1
ATOM 1728 C CA . PRO A 1 220 ? 10.134 -1.919 4.993 1.00 97.56 220 PRO A CA 1
ATOM 1729 C C . PRO A 1 220 ? 9.992 -0.918 3.846 1.00 97.56 220 PRO A C 1
ATOM 1731 O O . PRO A 1 220 ? 10.910 -0.146 3.567 1.00 97.56 220 PRO A O 1
ATOM 1734 N N . VAL A 1 221 ? 8.814 -0.879 3.225 1.00 98.62 221 VAL A N 1
ATOM 1735 C CA . VAL A 1 221 ? 8.489 0.123 2.200 1.00 98.62 221 VAL A CA 1
ATOM 1736 C C . VAL A 1 221 ? 7.990 1.405 2.855 1.00 98.62 221 VAL A C 1
ATOM 1738 O O . VAL A 1 221 ? 7.218 1.363 3.819 1.00 98.62 221 VAL A O 1
ATOM 1741 N N . LYS A 1 222 ? 8.411 2.551 2.310 1.00 98.56 222 LYS A N 1
ATOM 1742 C CA . LYS A 1 222 ? 7.953 3.874 2.742 1.00 98.56 222 LYS A CA 1
ATOM 1743 C C . LYS A 1 222 ? 7.221 4.588 1.618 1.00 98.56 222 LYS A C 1
ATOM 1745 O O . LYS A 1 222 ? 7.776 4.768 0.535 1.00 98.56 222 LYS A O 1
ATOM 1750 N N . VAL A 1 223 ? 6.004 5.034 1.905 1.00 98.56 223 VAL A N 1
ATOM 1751 C CA . VAL A 1 223 ? 5.258 5.954 1.050 1.00 98.56 223 VAL A CA 1
ATOM 1752 C C . VAL A 1 223 ? 5.005 7.239 1.825 1.00 98.56 223 VAL A C 1
ATOM 1754 O O . VAL A 1 223 ? 4.388 7.223 2.889 1.00 98.56 223 VAL A O 1
ATOM 1757 N N . GLY A 1 224 ? 5.550 8.337 1.319 1.00 97.25 224 GLY A N 1
ATOM 1758 C CA . GLY A 1 224 ? 5.600 9.617 2.011 1.00 97.25 224 GLY A CA 1
ATOM 1759 C C . GLY A 1 224 ? 4.500 10.593 1.609 1.00 97.25 224 GLY A C 1
ATOM 1760 O O . GLY A 1 224 ? 3.515 10.259 0.951 1.00 97.25 224 GLY A O 1
ATOM 1761 N N . ARG A 1 225 ? 4.712 11.848 2.011 1.00 96.62 225 ARG A N 1
ATOM 1762 C CA . ARG A 1 225 ? 3.741 12.930 1.844 1.00 96.62 225 ARG A CA 1
ATOM 1763 C C . ARG A 1 225 ? 3.496 13.290 0.382 1.00 96.62 225 ARG A C 1
ATOM 1765 O O . ARG A 1 225 ? 4.435 13.314 -0.416 1.00 96.62 225 ARG A O 1
ATOM 1772 N N . ASN A 1 226 ? 2.254 13.668 0.087 1.00 97.31 226 ASN A N 1
ATOM 1773 C CA . ASN A 1 226 ? 1.777 14.177 -1.201 1.00 97.31 226 ASN A CA 1
ATOM 1774 C C . ASN A 1 226 ? 1.906 13.193 -2.370 1.00 97.31 226 ASN A C 1
ATOM 1776 O O . ASN A 1 226 ? 1.796 13.588 -3.524 1.00 97.31 226 ASN A O 1
ATOM 1780 N N . VAL A 1 227 ? 2.148 11.917 -2.081 1.00 98.38 227 VAL A N 1
ATOM 1781 C CA . VAL A 1 227 ? 2.311 10.886 -3.103 1.00 98.38 227 VAL A CA 1
ATOM 1782 C C . VAL A 1 227 ? 0.954 10.474 -3.675 1.00 98.38 227 VAL A C 1
ATOM 1784 O O . VAL A 1 227 ? -0.012 10.300 -2.927 1.00 98.38 227 VAL A O 1
ATOM 1787 N N . ILE A 1 228 ? 0.903 10.310 -4.997 1.00 98.56 228 ILE A N 1
ATOM 1788 C CA . ILE A 1 228 ? -0.265 9.846 -5.753 1.00 98.56 228 ILE A CA 1
ATOM 1789 C C . ILE A 1 228 ? 0.167 8.637 -6.580 1.00 98.56 228 ILE A C 1
ATOM 1791 O O . ILE A 1 228 ? 1.063 8.751 -7.413 1.00 98.56 228 ILE A O 1
ATOM 1795 N N . VAL A 1 229 ? -0.446 7.479 -6.348 1.00 98.25 229 VAL A N 1
ATOM 1796 C CA . VAL A 1 229 ? -0.070 6.228 -7.020 1.00 98.25 229 VAL A CA 1
ATOM 1797 C C . VAL A 1 229 ? -1.323 5.488 -7.467 1.00 98.25 229 VAL A C 1
ATOM 1799 O O . VAL A 1 229 ? -2.200 5.202 -6.652 1.00 98.25 229 VAL A O 1
ATOM 1802 N N . GLU A 1 230 ? -1.396 5.165 -8.754 1.00 98.62 230 GLU A N 1
ATOM 1803 C CA . GLU A 1 230 ? -2.474 4.380 -9.360 1.00 98.62 230 GLU A CA 1
ATOM 1804 C C . GLU A 1 230 ? -1.878 3.221 -10.168 1.00 98.62 230 GLU A C 1
ATOM 1806 O O . GLU A 1 230 ? -0.901 3.414 -10.895 1.00 98.62 230 GLU A O 1
ATOM 1811 N N . ASP A 1 231 ? -2.467 2.029 -10.052 1.00 98.56 231 ASP A N 1
ATOM 1812 C CA . ASP A 1 231 ? -2.088 0.825 -10.800 1.00 98.56 231 ASP A CA 1
ATOM 1813 C C . ASP A 1 231 ? -0.611 0.445 -10.598 1.00 98.56 231 ASP A C 1
ATOM 1815 O O . ASP A 1 231 ? 0.242 0.674 -11.458 1.00 98.56 231 ASP A O 1
ATOM 1819 N N . PHE A 1 232 ? -0.262 -0.101 -9.432 1.00 98.69 232 PHE A N 1
ATOM 1820 C CA . PHE A 1 232 ? 1.149 -0.188 -9.049 1.00 98.69 232 PHE A CA 1
ATOM 1821 C C . PHE A 1 232 ? 1.550 -1.430 -8.264 1.00 98.69 232 PHE A C 1
ATOM 1823 O O . PHE A 1 232 ? 0.764 -2.044 -7.547 1.00 98.69 232 PHE A O 1
ATOM 1830 N N . ILE A 1 233 ? 2.846 -1.732 -8.317 1.00 98.62 233 ILE A N 1
ATOM 1831 C CA . ILE A 1 233 ? 3.508 -2.659 -7.397 1.00 98.62 233 ILE A CA 1
ATOM 1832 C C . ILE A 1 233 ? 4.766 -1.969 -6.868 1.00 98.62 233 ILE A C 1
ATOM 1834 O O . ILE A 1 233 ? 5.622 -1.578 -7.658 1.00 98.62 233 ILE A O 1
ATOM 1838 N N . ILE A 1 234 ? 4.899 -1.832 -5.546 1.00 98.69 234 ILE A N 1
ATOM 1839 C CA . ILE A 1 234 ? 6.111 -1.307 -4.899 1.00 98.69 234 ILE A CA 1
ATOM 1840 C C . ILE A 1 234 ? 6.759 -2.418 -4.081 1.00 98.69 234 ILE A C 1
ATOM 1842 O O . ILE A 1 234 ? 6.124 -3.022 -3.221 1.00 98.69 234 ILE A O 1
ATOM 1846 N N . SER A 1 235 ? 8.030 -2.691 -4.352 1.00 98.31 235 SER A N 1
ATOM 1847 C CA . SER A 1 235 ? 8.775 -3.791 -3.744 1.00 98.31 235 SER A CA 1
ATOM 1848 C C . SER A 1 235 ? 9.573 -3.361 -2.516 1.00 98.31 235 SER A C 1
ATOM 1850 O O . SER A 1 235 ? 9.760 -2.177 -2.252 1.00 98.31 235 SER A O 1
ATOM 1852 N N . SER A 1 236 ? 10.039 -4.350 -1.757 1.00 97.88 236 SER A N 1
ATOM 1853 C CA . SER A 1 236 ? 10.717 -4.186 -0.468 1.00 97.88 236 SER A CA 1
ATOM 1854 C C . SER A 1 236 ? 11.884 -3.190 -0.493 1.00 97.88 236 SER A C 1
ATOM 1856 O O . SER A 1 236 ? 12.628 -3.132 -1.472 1.00 97.88 236 SER A O 1
ATOM 1858 N N . ASP A 1 237 ? 12.075 -2.480 0.621 1.00 98.00 237 ASP A N 1
ATOM 1859 C CA . ASP A 1 237 ? 13.076 -1.412 0.832 1.00 98.00 237 ASP A CA 1
ATOM 1860 C C . ASP A 1 237 ? 12.913 -0.150 -0.041 1.00 98.00 237 ASP A C 1
ATOM 1862 O O . ASP A 1 237 ? 13.730 0.770 0.015 1.00 98.00 237 ASP A O 1
ATOM 1866 N N . SER A 1 238 ? 11.844 -0.057 -0.835 1.00 98.19 238 SER A N 1
ATOM 1867 C CA . SER A 1 238 ? 11.617 1.107 -1.694 1.00 98.19 238 SER A CA 1
ATOM 1868 C C . SER A 1 238 ? 10.991 2.290 -0.964 1.00 98.19 238 SER A C 1
ATOM 1870 O O . SER A 1 238 ? 10.289 2.151 0.044 1.00 98.19 238 SER A O 1
ATOM 1872 N N . ARG A 1 239 ? 11.258 3.487 -1.490 1.00 98.25 239 ARG A N 1
ATOM 1873 C CA . ARG A 1 239 ? 10.792 4.767 -0.953 1.00 98.25 239 ARG A CA 1
ATOM 1874 C C . ARG A 1 239 ? 10.165 5.591 -2.065 1.00 98.25 239 ARG A C 1
ATOM 1876 O O . ARG A 1 239 ? 10.860 6.002 -2.990 1.00 98.25 239 ARG A O 1
ATOM 1883 N N . VAL A 1 240 ? 8.865 5.837 -1.957 1.00 98.19 240 VAL A N 1
ATOM 1884 C CA . VAL A 1 240 ? 8.126 6.740 -2.845 1.00 98.19 240 VAL A CA 1
ATOM 1885 C C . VAL A 1 240 ? 7.666 7.914 -1.999 1.00 98.19 240 VAL A C 1
ATOM 1887 O O . VAL A 1 240 ? 6.817 7.747 -1.133 1.00 98.19 240 VAL A O 1
ATOM 1890 N N . GLU A 1 241 ? 8.274 9.085 -2.147 1.00 96.75 241 GLU A N 1
ATOM 1891 C CA . GLU A 1 241 ? 8.109 10.180 -1.180 1.00 96.75 241 GLU A CA 1
ATOM 1892 C C . GLU A 1 241 ? 8.042 11.551 -1.862 1.00 96.75 241 GLU A C 1
ATOM 1894 O O . GLU A 1 241 ? 8.264 11.691 -3.061 1.00 96.75 241 GLU A O 1
ATOM 1899 N N . SER A 1 242 ? 7.770 12.593 -1.074 1.00 95.62 242 SER A N 1
ATOM 1900 C CA . SER A 1 242 ? 7.921 13.995 -1.482 1.00 95.62 242 SER A CA 1
ATOM 1901 C C . SER A 1 242 ? 7.212 14.339 -2.796 1.00 95.62 242 SER A C 1
ATOM 1903 O O . SER A 1 242 ? 7.848 14.868 -3.707 1.00 95.62 242 SER A O 1
ATOM 1905 N N . GLY A 1 243 ? 5.919 14.023 -2.893 1.00 96.81 243 GLY A N 1
ATOM 1906 C CA . GLY A 1 243 ? 5.082 14.426 -4.025 1.00 96.81 243 GLY A CA 1
ATOM 1907 C C . GLY A 1 243 ? 5.243 13.606 -5.306 1.00 96.81 243 GLY A C 1
ATOM 1908 O O . GLY A 1 243 ? 4.804 14.060 -6.355 1.00 96.81 243 GLY A O 1
ATOM 1909 N N . ALA A 1 244 ? 5.889 12.436 -5.260 1.00 98.00 244 ALA A N 1
ATOM 1910 C CA . ALA A 1 244 ? 6.001 11.575 -6.437 1.00 98.00 244 ALA A CA 1
ATOM 1911 C C . ALA A 1 244 ? 4.618 11.124 -6.955 1.00 98.00 244 ALA A C 1
ATOM 1913 O O . ALA A 1 244 ? 3.732 10.783 -6.164 1.00 98.00 244 ALA A O 1
ATOM 1914 N N . ILE A 1 245 ? 4.457 11.103 -8.281 1.00 98.44 245 ILE A N 1
ATOM 1915 C CA . ILE A 1 245 ? 3.210 10.738 -8.967 1.00 98.44 245 ILE A CA 1
ATOM 1916 C C . ILE A 1 245 ? 3.489 9.559 -9.890 1.00 98.44 245 ILE A C 1
ATOM 1918 O O . ILE A 1 245 ? 4.276 9.686 -10.824 1.00 98.44 245 ILE A O 1
ATOM 1922 N N . LEU A 1 246 ? 2.848 8.418 -9.652 1.00 98.38 246 LEU A N 1
ATOM 1923 C CA . LEU A 1 246 ? 3.080 7.199 -10.423 1.00 98.38 246 LEU A CA 1
ATOM 1924 C C . LEU A 1 246 ? 1.764 6.643 -10.969 1.00 98.38 246 LEU A C 1
ATOM 1926 O O . LEU A 1 246 ? 0.783 6.533 -10.235 1.00 98.38 246 LEU A O 1
ATOM 1930 N N . LYS A 1 247 ? 1.761 6.237 -12.239 1.00 98.31 247 LYS A N 1
ATOM 1931 C CA . LYS A 1 247 ? 0.613 5.587 -12.875 1.00 98.31 247 LYS A CA 1
ATOM 1932 C C . LYS A 1 247 ? 1.051 4.381 -13.694 1.00 98.31 247 LYS A C 1
ATOM 1934 O O . LYS A 1 247 ? 1.861 4.547 -14.600 1.00 98.31 247 LYS A O 1
ATOM 1939 N N . ARG A 1 248 ? 0.490 3.195 -13.438 1.00 98.12 248 ARG A N 1
ATOM 1940 C CA . ARG A 1 248 ? 0.870 1.953 -14.145 1.00 98.12 248 ARG A CA 1
ATOM 1941 C C . ARG A 1 248 ? 2.373 1.697 -14.041 1.00 98.12 248 ARG A C 1
ATOM 1943 O O . ARG A 1 248 ? 3.075 1.618 -15.046 1.00 98.12 248 ARG A O 1
ATOM 1950 N N . CYS A 1 249 ? 2.877 1.614 -12.813 1.00 98.31 249 CYS A N 1
ATOM 1951 C CA . CYS A 1 249 ? 4.313 1.521 -12.553 1.00 98.31 249 CYS A CA 1
ATOM 1952 C C . CYS A 1 249 ? 4.686 0.297 -11.712 1.00 98.31 249 CYS A C 1
ATOM 1954 O O . CYS A 1 249 ? 4.038 -0.026 -10.715 1.00 98.31 249 CYS A O 1
ATOM 1956 N N . PHE A 1 250 ? 5.806 -0.335 -12.067 1.00 98.62 250 PHE A N 1
ATOM 1957 C CA . PHE A 1 250 ? 6.493 -1.283 -11.190 1.00 98.62 250 PHE A CA 1
ATOM 1958 C C . PHE A 1 250 ? 7.686 -0.596 -10.540 1.00 98.62 250 PHE A C 1
ATOM 1960 O O . PHE A 1 250 ? 8.572 -0.098 -11.231 1.00 98.62 250 PHE A O 1
ATOM 1967 N N . VAL A 1 251 ? 7.731 -0.605 -9.214 1.00 98.44 251 VAL A N 1
ATOM 1968 C CA . VAL A 1 251 ? 8.857 -0.120 -8.422 1.00 98.44 251 VAL A CA 1
ATOM 1969 C C . VAL A 1 251 ? 9.503 -1.334 -7.762 1.00 98.44 251 VAL A C 1
ATOM 1971 O O . VAL A 1 251 ? 8.943 -1.960 -6.861 1.00 98.44 251 VAL A O 1
ATOM 1974 N N . GLY A 1 252 ? 10.679 -1.698 -8.260 1.00 97.94 252 GLY A N 1
ATOM 1975 C CA . GLY A 1 252 ? 11.501 -2.814 -7.814 1.00 97.94 252 GLY A CA 1
ATOM 1976 C C . GLY A 1 252 ? 12.077 -2.584 -6.425 1.00 97.94 252 GLY A C 1
ATOM 1977 O O . GLY A 1 252 ? 11.664 -1.676 -5.712 1.00 97.94 252 GLY A O 1
ATOM 1978 N N . GLN A 1 253 ? 12.973 -3.466 -5.991 1.00 97.88 253 GLN A N 1
ATOM 1979 C CA . GLN A 1 253 ? 13.520 -3.424 -4.632 1.00 97.88 253 GLN A CA 1
ATOM 1980 C C . GLN A 1 253 ? 14.513 -2.272 -4.459 1.00 97.88 253 GLN A C 1
ATOM 1982 O O . GLN A 1 253 ? 15.279 -1.984 -5.380 1.00 97.88 253 GLN A O 1
ATOM 1987 N N . ALA A 1 254 ? 14.539 -1.668 -3.270 1.00 97.81 254 ALA A N 1
ATOM 1988 C CA . ALA A 1 254 ? 15.464 -0.584 -2.921 1.00 97.81 254 ALA A CA 1
ATOM 1989 C C . ALA A 1 254 ? 15.442 0.603 -3.912 1.00 97.81 254 ALA A C 1
ATOM 1991 O O . ALA A 1 254 ? 16.448 1.281 -4.129 1.00 97.81 254 ALA A O 1
ATOM 1992 N N . CYS A 1 255 ? 14.294 0.858 -4.541 1.00 98.00 255 CYS A N 1
ATOM 1993 C CA . CYS A 1 255 ? 14.108 1.995 -5.433 1.00 98.00 255 CYS A CA 1
ATOM 1994 C C . CYS A 1 255 ? 13.760 3.261 -4.647 1.00 98.00 255 CYS A C 1
ATOM 1996 O O . CYS A 1 255 ? 13.062 3.207 -3.634 1.00 98.00 255 CYS A O 1
ATOM 1998 N N . VAL A 1 256 ? 14.184 4.422 -5.144 1.00 98.25 256 VAL A N 1
ATOM 1999 C CA . VAL A 1 256 ? 13.879 5.718 -4.520 1.00 98.25 256 VAL A CA 1
ATOM 2000 C C . VAL A 1 256 ? 13.281 6.664 -5.552 1.00 98.25 256 VAL A C 1
ATOM 2002 O O . VAL A 1 256 ? 14.007 7.189 -6.389 1.00 98.25 256 VAL A O 1
ATOM 2005 N N . LEU A 1 257 ? 11.976 6.918 -5.469 1.00 97.81 257 LEU A N 1
ATOM 2006 C CA . LEU A 1 257 ? 11.266 7.881 -6.315 1.00 97.81 257 LEU A CA 1
ATOM 2007 C C . LEU A 1 257 ? 10.785 9.039 -5.440 1.00 97.81 257 LEU A C 1
ATOM 2009 O O . LEU A 1 257 ? 9.955 8.848 -4.551 1.00 97.81 257 LEU A O 1
ATOM 2013 N N . LYS A 1 258 ? 11.345 10.236 -5.618 1.00 96.56 258 LYS A N 1
ATOM 2014 C CA . LYS A 1 258 ? 11.046 11.370 -4.731 1.00 96.56 258 LYS A CA 1
ATOM 2015 C C . LYS A 1 258 ? 11.154 12.724 -5.419 1.00 96.56 258 LYS A C 1
ATOM 2017 O O . LYS A 1 258 ? 11.543 12.813 -6.571 1.00 96.56 258 LYS A O 1
ATOM 2022 N N . GLN A 1 259 ? 10.853 13.791 -4.681 1.00 95.44 259 GLN A N 1
ATOM 2023 C CA . GLN A 1 259 ? 10.989 15.184 -5.127 1.00 95.44 259 GLN A CA 1
ATOM 2024 C C . GLN A 1 259 ? 10.174 15.462 -6.399 1.00 95.44 259 GLN A C 1
ATOM 2026 O O . GLN A 1 259 ? 10.721 15.876 -7.415 1.00 95.44 259 GLN A O 1
ATOM 2031 N N . ASN A 1 260 ? 8.865 15.209 -6.331 1.00 95.25 260 ASN A N 1
ATOM 2032 C CA . ASN A 1 260 ? 7.910 15.412 -7.423 1.00 95.25 260 ASN A CA 1
ATOM 2033 C C . ASN A 1 260 ? 8.250 14.656 -8.718 1.00 95.25 260 ASN A C 1
ATOM 2035 O O . ASN A 1 260 ? 7.849 15.087 -9.793 1.00 95.25 260 ASN A O 1
ATOM 2039 N N . TYR A 1 261 ? 8.990 13.547 -8.624 1.00 97.06 261 TYR A N 1
ATOM 2040 C CA . TYR A 1 261 ? 9.237 12.686 -9.775 1.00 97.06 261 TYR A CA 1
ATOM 2041 C C . TYR A 1 261 ? 7.917 12.104 -10.290 1.00 97.06 261 TYR A C 1
ATOM 2043 O O . TYR A 1 261 ? 7.150 11.529 -9.507 1.00 97.06 261 TYR A O 1
ATOM 2051 N N . SER A 1 262 ? 7.658 12.251 -11.585 1.00 97.50 262 SER A N 1
ATOM 2052 C CA . SER A 1 262 ? 6.485 11.687 -12.250 1.00 97.50 262 SER A CA 1
ATOM 2053 C C . SER A 1 262 ? 6.881 10.472 -13.083 1.00 97.50 262 SER A C 1
ATOM 2055 O O . SER A 1 262 ? 7.896 10.474 -13.777 1.00 97.50 262 SER A O 1
ATOM 2057 N N . ALA A 1 263 ? 6.086 9.408 -13.020 1.00 97.50 263 ALA A N 1
ATOM 2058 C CA . ALA A 1 263 ? 6.273 8.267 -13.900 1.00 97.50 263 ALA A CA 1
ATOM 2059 C C . ALA A 1 263 ? 4.944 7.689 -14.374 1.00 97.50 263 ALA A C 1
ATOM 2061 O O . ALA A 1 263 ? 4.025 7.480 -13.579 1.00 97.50 263 ALA A O 1
ATOM 2062 N N . SER A 1 264 ? 4.870 7.372 -15.660 1.00 97.38 264 SER A N 1
ATOM 2063 C CA . SER A 1 264 ? 3.756 6.642 -16.251 1.00 97.38 264 SER A CA 1
ATOM 2064 C C . SER A 1 264 ? 4.250 5.478 -17.098 1.00 97.38 264 SER A C 1
ATOM 2066 O O . SER A 1 264 ? 5.313 5.552 -17.718 1.00 97.38 264 SER A O 1
ATOM 2068 N N . ASP A 1 265 ? 3.513 4.371 -17.070 1.00 97.19 265 ASP A N 1
ATOM 2069 C CA . ASP A 1 265 ? 3.795 3.174 -17.869 1.00 97.19 265 ASP A CA 1
ATOM 2070 C C . ASP A 1 265 ? 5.254 2.686 -17.762 1.00 97.19 265 ASP A C 1
ATOM 2072 O O . ASP A 1 265 ? 5.871 2.273 -18.742 1.00 97.19 265 ASP A O 1
ATOM 2076 N N . SER A 1 266 ? 5.842 2.758 -16.567 1.00 97.69 266 SER A N 1
ATOM 2077 C CA . SER A 1 266 ? 7.287 2.586 -16.389 1.00 97.69 266 SER A CA 1
ATOM 2078 C C . SER A 1 266 ? 7.639 1.489 -15.385 1.00 97.69 266 SER A C 1
ATOM 2080 O O . SER A 1 266 ? 6.988 1.302 -14.355 1.00 97.69 266 SER A O 1
ATOM 2082 N N . LEU A 1 267 ? 8.713 0.757 -15.674 1.00 98.00 267 LEU A N 1
ATOM 2083 C CA . LEU A 1 267 ? 9.265 -0.288 -14.817 1.00 98.00 267 LEU A CA 1
ATOM 2084 C C . LEU A 1 267 ? 10.618 0.171 -14.287 1.00 98.00 267 LEU A C 1
ATOM 2086 O O . LEU A 1 267 ? 11.559 0.304 -15.061 1.00 98.00 267 LEU A O 1
ATOM 2090 N N . PHE A 1 268 ? 10.727 0.354 -12.978 1.00 97.94 268 PHE A N 1
ATOM 2091 C CA . PHE A 1 268 ? 11.981 0.627 -12.284 1.00 97.94 268 PHE A CA 1
ATOM 2092 C C . PHE A 1 268 ? 12.431 -0.646 -11.588 1.00 97.94 268 PHE A C 1
ATOM 2094 O O . PHE A 1 268 ? 11.803 -1.078 -10.627 1.00 97.94 268 PHE A O 1
ATOM 2101 N N . PHE A 1 269 ? 13.503 -1.276 -12.055 1.00 97.62 269 PHE A N 1
ATOM 2102 C CA . PHE A 1 269 ? 14.077 -2.437 -11.378 1.00 97.62 269 PHE A CA 1
ATOM 2103 C C . PHE A 1 269 ? 15.058 -2.019 -10.279 1.00 97.62 269 PHE A C 1
ATOM 2105 O O . PHE A 1 269 ? 15.251 -0.835 -10.003 1.00 97.62 269 PHE A O 1
ATOM 2112 N N . SER A 1 270 ? 15.635 -3.011 -9.606 1.00 96.56 270 SER A N 1
ATOM 2113 C CA . SER A 1 270 ? 16.339 -2.877 -8.331 1.00 96.56 270 SER A CA 1
ATOM 2114 C C . SER A 1 270 ? 17.313 -1.698 -8.271 1.00 96.56 270 SER A C 1
ATOM 2116 O O . SER A 1 270 ? 18.064 -1.466 -9.217 1.00 96.56 270 SER A O 1
ATOM 2118 N N . ASN A 1 271 ? 17.358 -1.000 -7.136 1.00 96.69 271 ASN A N 1
ATOM 2119 C CA . ASN A 1 271 ? 18.292 0.103 -6.871 1.00 96.69 271 ASN A CA 1
ATOM 2120 C C . ASN A 1 271 ? 18.177 1.308 -7.827 1.00 96.69 271 ASN A C 1
ATOM 2122 O O . ASN A 1 271 ? 19.101 2.117 -7.910 1.00 96.69 271 ASN A O 1
ATOM 2126 N N . SER A 1 272 ? 17.068 1.440 -8.558 1.00 97.06 272 SER A N 1
ATOM 2127 C CA . SER A 1 272 ? 16.821 2.614 -9.406 1.00 97.06 272 SER A CA 1
ATOM 2128 C C . SER A 1 272 ? 16.409 3.835 -8.583 1.00 97.06 272 SER A C 1
ATOM 2130 O O . SER A 1 272 ? 15.745 3.711 -7.551 1.00 97.06 272 SER A O 1
ATOM 2132 N N . GLN A 1 273 ? 16.766 5.028 -9.050 1.00 96.88 273 GLN A N 1
ATOM 2133 C CA . GLN A 1 273 ? 16.431 6.286 -8.388 1.00 96.88 273 GLN A CA 1
ATOM 2134 C C . GLN A 1 273 ? 15.869 7.296 -9.388 1.00 96.88 273 GLN A C 1
ATOM 2136 O O . GLN A 1 273 ? 16.427 7.481 -10.464 1.00 96.88 273 GLN A O 1
ATOM 2141 N N . GLY A 1 274 ? 14.786 7.968 -9.011 1.00 95.88 274 GLY A N 1
ATOM 2142 C CA . GLY A 1 274 ? 14.156 9.023 -9.796 1.00 95.88 274 GLY A CA 1
ATOM 2143 C C . GLY A 1 274 ? 13.869 10.235 -8.923 1.00 95.88 274 GLY A C 1
ATOM 2144 O O . GLY A 1 274 ? 13.175 10.129 -7.907 1.00 95.88 274 GLY A O 1
ATOM 2145 N N . MET A 1 275 ? 14.435 11.386 -9.283 1.00 94.88 275 MET A N 1
ATOM 2146 C CA . MET A 1 275 ? 14.216 12.650 -8.582 1.00 94.88 275 MET A CA 1
ATOM 2147 C C . MET A 1 275 ? 14.017 13.799 -9.566 1.00 94.88 275 MET A C 1
ATOM 2149 O O . MET A 1 275 ? 14.733 13.885 -10.558 1.00 94.88 275 MET A O 1
ATOM 2153 N N . ASN A 1 276 ? 13.081 14.704 -9.265 1.00 91.31 276 ASN A N 1
ATOM 2154 C CA . ASN A 1 276 ? 12.803 15.960 -9.981 1.00 91.31 276 ASN A CA 1
ATOM 2155 C C . ASN A 1 276 ? 12.380 15.870 -11.466 1.00 91.31 276 ASN A C 1
ATOM 2157 O O . ASN A 1 276 ? 11.854 16.861 -11.963 1.00 91.31 276 ASN A O 1
ATOM 2161 N N . GLY A 1 277 ? 12.633 14.766 -12.171 1.00 91.94 277 GLY A N 1
ATOM 2162 C CA . GLY A 1 277 ? 12.307 14.566 -13.589 1.00 91.94 277 GLY A CA 1
ATOM 2163 C C . GLY A 1 277 ? 11.049 13.732 -13.852 1.00 91.94 277 GLY A C 1
ATOM 2164 O O . GLY A 1 277 ? 10.224 13.522 -12.961 1.00 91.94 277 GLY A O 1
ATOM 2165 N N . GLU A 1 278 ? 10.943 13.235 -15.085 1.00 95.25 278 GLU A N 1
ATOM 2166 C CA . GLU A 1 278 ? 9.791 12.477 -15.582 1.00 95.25 278 GLU A CA 1
ATOM 2167 C C . GLU A 1 278 ? 10.208 11.210 -16.351 1.00 95.25 278 GLU A C 1
ATOM 2169 O O . GLU A 1 278 ? 11.239 11.182 -17.033 1.00 95.25 278 GLU A O 1
ATOM 2174 N N . ALA A 1 279 ? 9.390 10.159 -16.257 1.00 95.62 279 ALA A N 1
ATOM 2175 C CA . ALA A 1 279 ? 9.493 8.945 -17.063 1.00 95.62 279 ALA A CA 1
ATOM 2176 C C . ALA A 1 279 ? 8.147 8.539 -17.687 1.00 95.62 279 ALA A C 1
ATOM 2178 O O . ALA A 1 279 ? 7.133 8.439 -16.999 1.00 95.62 279 ALA A O 1
ATOM 2179 N N . SER A 1 280 ? 8.153 8.225 -18.980 1.00 96.06 280 SER A N 1
ATOM 2180 C CA . SER A 1 280 ? 7.007 7.689 -19.723 1.00 96.06 280 SER A CA 1
ATOM 2181 C C . SER A 1 280 ? 7.434 6.462 -20.527 1.00 96.06 280 SER A C 1
ATOM 2183 O O . SER A 1 280 ? 8.419 6.508 -21.268 1.00 96.06 280 SER A O 1
ATOM 2185 N N . ALA A 1 281 ? 6.715 5.346 -20.386 1.00 96.00 281 ALA A N 1
ATOM 2186 C CA . ALA A 1 281 ? 7.001 4.109 -21.118 1.00 96.00 281 ALA A CA 1
ATOM 2187 C C . ALA A 1 281 ? 8.450 3.596 -20.933 1.00 96.00 281 ALA A C 1
ATOM 2189 O O . ALA A 1 281 ? 9.072 3.088 -21.872 1.00 96.00 281 ALA A O 1
ATOM 2190 N N . VAL A 1 282 ? 9.035 3.743 -19.741 1.00 96.12 282 VAL A N 1
ATOM 2191 C CA . VAL A 1 282 ? 10.453 3.432 -19.501 1.00 96.12 282 VAL A CA 1
ATOM 2192 C C . VAL A 1 282 ? 10.646 2.004 -19.003 1.00 96.12 282 VAL A C 1
ATOM 2194 O O . VAL A 1 282 ? 10.000 1.563 -18.056 1.00 96.12 282 VAL A O 1
ATOM 2197 N N . PHE A 1 283 ? 11.615 1.297 -19.584 1.00 96.69 283 PHE A N 1
ATOM 2198 C CA . PHE A 1 283 ? 12.195 0.093 -18.994 1.00 96.69 283 PHE A CA 1
ATOM 2199 C C . PHE A 1 283 ? 13.524 0.470 -18.331 1.00 96.69 283 PHE A C 1
ATOM 2201 O O . PHE A 1 283 ? 14.580 0.488 -18.969 1.00 96.69 283 PHE A O 1
ATOM 2208 N N . ALA A 1 284 ? 13.470 0.795 -17.044 1.00 96.62 284 ALA A N 1
ATOM 2209 C CA . ALA A 1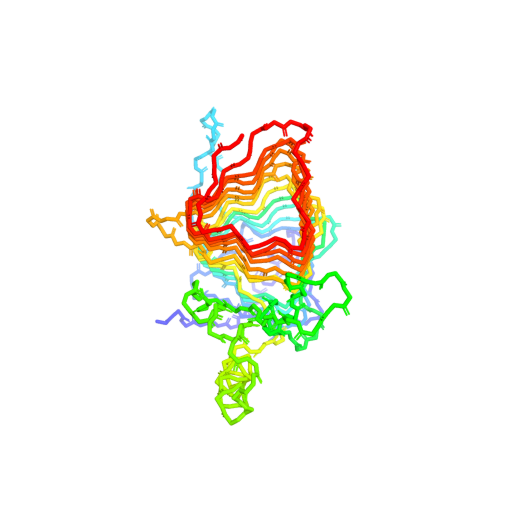 284 ? 14.629 1.121 -16.230 1.00 96.62 284 ALA A CA 1
ATOM 2210 C C . ALA A 1 284 ? 15.173 -0.166 -15.601 1.00 96.62 284 ALA A C 1
ATOM 2212 O O . ALA A 1 284 ? 14.646 -0.678 -14.610 1.00 96.62 284 ALA A O 1
ATOM 2213 N N . GLY A 1 285 ? 16.232 -0.707 -16.203 1.00 95.31 285 GLY A N 1
ATOM 2214 C CA . GLY A 1 285 ? 17.012 -1.802 -15.641 1.00 95.31 285 GLY A CA 1
ATOM 2215 C C . GLY A 1 285 ? 17.619 -1.429 -14.284 1.00 95.31 285 GLY A C 1
ATOM 2216 O O . GLY A 1 285 ? 17.576 -0.261 -13.881 1.00 95.31 285 GLY A O 1
ATOM 2217 N N . PRO A 1 286 ? 18.168 -2.410 -13.546 1.00 94.81 286 PRO A N 1
ATOM 2218 C CA . PRO A 1 286 ? 18.738 -2.152 -12.232 1.00 94.81 286 PRO A CA 1
ATOM 2219 C C . PRO A 1 286 ? 19.764 -1.012 -12.255 1.00 94.81 286 PRO A C 1
ATOM 2221 O O . PRO A 1 286 ? 20.562 -0.920 -13.184 1.00 94.81 286 PRO A O 1
ATOM 2224 N N . PHE A 1 287 ? 19.762 -0.179 -11.212 1.00 95.12 287 PHE A N 1
ATOM 2225 C CA . PHE A 1 287 ? 20.640 0.994 -11.085 1.00 95.12 287 PHE A CA 1
ATOM 2226 C C . PHE A 1 287 ? 20.435 2.077 -12.161 1.00 95.12 287 PHE A C 1
ATOM 2228 O O . PHE A 1 287 ? 21.378 2.774 -12.528 1.00 95.12 287 PHE A O 1
ATOM 2235 N N . THR A 1 288 ? 19.208 2.254 -12.656 1.00 95.12 288 THR A N 1
ATOM 2236 C CA . THR A 1 288 ? 18.852 3.431 -13.463 1.00 95.12 288 THR A CA 1
ATOM 2237 C C . THR A 1 288 ? 18.597 4.618 -12.541 1.00 95.12 288 THR A C 1
ATOM 2239 O O . THR A 1 288 ? 17.692 4.583 -11.708 1.00 95.12 288 THR A O 1
ATOM 2242 N N . VAL A 1 289 ? 19.406 5.662 -12.670 1.00 94.38 289 VAL A N 1
ATOM 2243 C CA . VAL A 1 289 ? 19.430 6.817 -11.777 1.00 94.38 289 VAL A CA 1
ATOM 2244 C C . VAL A 1 289 ? 19.247 8.102 -12.575 1.00 94.38 289 VAL A C 1
ATOM 2246 O O . VAL A 1 289 ? 19.975 8.358 -13.534 1.00 94.38 289 VAL A O 1
ATOM 2249 N N . THR A 1 290 ? 18.277 8.910 -12.148 1.00 93.25 290 THR A N 1
ATOM 2250 C CA . THR A 1 290 ? 18.069 10.282 -12.610 1.00 93.25 290 THR A CA 1
ATOM 2251 C C . THR A 1 290 ? 17.805 11.217 -11.429 1.00 93.25 290 THR A C 1
ATOM 2253 O O . THR A 1 290 ? 16.919 10.961 -10.607 1.00 93.25 290 THR A O 1
ATOM 2256 N N . HIS A 1 291 ? 18.575 12.303 -11.334 1.00 90.00 291 HIS A N 1
ATOM 2257 C CA . HIS A 1 291 ? 18.435 13.300 -10.262 1.00 90.00 291 HIS A CA 1
ATOM 2258 C C . HIS A 1 291 ? 18.011 14.691 -10.739 1.00 90.00 291 HIS A C 1
ATOM 2260 O O . HIS A 1 291 ? 17.487 15.496 -9.954 1.00 90.00 291 HIS A O 1
ATOM 2266 N N . HIS A 1 292 ? 18.285 15.008 -12.003 1.00 86.75 292 HIS A N 1
ATOM 2267 C CA . HIS A 1 292 ? 18.111 16.350 -12.535 1.00 86.75 292 HIS A CA 1
ATOM 2268 C C . HIS A 1 292 ? 16.692 16.601 -13.035 1.00 86.75 292 HIS A C 1
ATOM 2270 O O .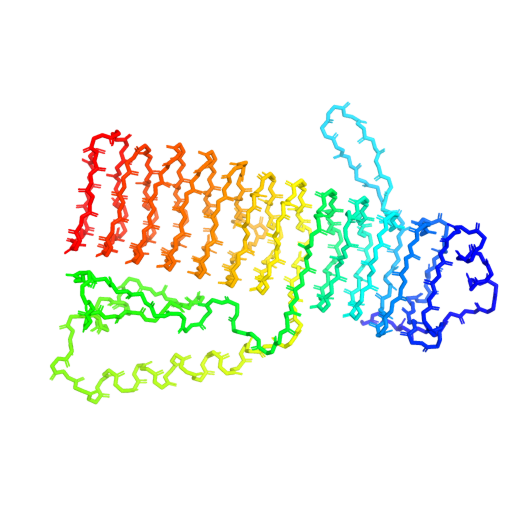 HIS A 1 292 ? 16.125 15.807 -13.783 1.00 86.75 292 HIS A O 1
ATOM 2276 N N . LYS A 1 293 ? 16.166 17.783 -12.692 1.00 86.38 293 LYS A N 1
ATOM 2277 C CA . LYS A 1 293 ? 14.818 18.236 -13.062 1.00 86.38 293 LYS A CA 1
ATOM 2278 C C . LYS A 1 293 ? 14.559 18.233 -14.570 1.00 86.38 293 LYS A C 1
ATOM 2280 O O . LYS A 1 293 ? 13.442 17.990 -14.998 1.00 86.38 293 LYS A O 1
ATOM 2285 N N . SER A 1 294 ? 15.591 18.489 -15.369 1.00 87.50 294 SER A N 1
ATOM 2286 C CA . SER A 1 294 ? 15.492 18.529 -16.831 1.00 87.50 294 SER A CA 1
ATOM 2287 C C . SER A 1 294 ? 15.491 17.142 -17.488 1.00 87.50 294 SER A C 1
ATOM 2289 O O . SER A 1 294 ? 15.523 17.064 -18.713 1.00 87.50 294 SER A O 1
ATOM 2291 N N . THR A 1 295 ? 15.500 16.055 -16.709 1.00 91.56 295 THR A N 1
ATOM 2292 C CA . THR A 1 295 ? 15.510 14.698 -17.265 1.00 91.56 295 THR A CA 1
ATOM 2293 C C . THR A 1 295 ? 14.101 14.257 -17.627 1.00 91.56 295 THR A C 1
ATOM 2295 O O . THR A 1 295 ? 13.223 14.193 -16.767 1.00 91.56 295 THR A O 1
ATOM 2298 N N . LEU A 1 296 ? 13.930 13.886 -18.893 1.00 93.00 296 LEU A N 1
ATOM 2299 C CA . LEU A 1 296 ? 12.734 13.251 -19.423 1.00 93.00 296 LEU A CA 1
ATOM 2300 C C . LEU A 1 296 ? 13.147 11.941 -20.097 1.00 93.00 296 LEU A C 1
ATOM 2302 O O . LEU A 1 296 ? 13.889 11.946 -21.079 1.00 93.00 296 LEU A O 1
ATOM 2306 N N . LEU A 1 297 ? 12.698 10.818 -19.542 1.00 93.56 297 LEU A N 1
ATOM 2307 C CA . LEU A 1 297 ? 12.943 9.487 -20.092 1.00 93.56 297 LEU A CA 1
ATOM 2308 C C . LEU A 1 297 ? 11.684 9.014 -20.817 1.00 93.56 297 LEU A C 1
ATOM 2310 O O . LEU A 1 297 ? 10.641 8.865 -20.190 1.00 93.56 297 LEU A O 1
ATOM 2314 N N . ILE A 1 298 ? 11.772 8.765 -22.124 1.00 93.50 298 ILE A N 1
ATOM 2315 C CA . ILE A 1 298 ? 10.619 8.348 -22.936 1.00 93.50 298 ILE A CA 1
ATOM 2316 C C . ILE A 1 298 ? 10.963 7.107 -23.747 1.00 93.50 298 ILE A C 1
ATOM 2318 O O . ILE A 1 298 ? 11.991 7.085 -24.425 1.00 93.50 298 ILE A O 1
ATOM 2322 N N . SER A 1 299 ? 10.089 6.094 -23.703 1.00 91.44 299 SER A N 1
ATOM 2323 C CA . SER A 1 299 ? 10.141 4.896 -24.563 1.00 91.44 299 SER A CA 1
ATOM 2324 C C . SER A 1 299 ? 11.524 4.220 -24.620 1.00 91.44 299 SER A C 1
ATOM 2326 O O . SER A 1 299 ? 11.903 3.606 -25.618 1.00 91.44 299 SER A O 1
ATOM 2328 N N . GLY A 1 300 ? 12.304 4.340 -23.544 1.00 90.81 300 GLY A N 1
ATOM 2329 C CA . GLY A 1 300 ? 13.702 3.926 -23.492 1.00 90.81 300 GLY A CA 1
ATOM 2330 C C . GLY A 1 300 ? 13.909 2.650 -22.683 1.00 90.81 300 GLY A C 1
ATOM 2331 O O . GLY A 1 300 ? 13.260 2.446 -21.655 1.00 90.81 300 GLY A O 1
ATOM 2332 N N . MET A 1 301 ? 14.847 1.808 -23.129 1.00 93.50 301 MET A N 1
ATOM 2333 C CA . MET A 1 301 ? 15.410 0.734 -22.309 1.00 93.50 301 MET A CA 1
ATOM 2334 C C . MET A 1 301 ? 16.777 1.168 -21.795 1.00 93.50 301 MET A C 1
ATOM 2336 O O . MET A 1 301 ? 17.708 1.333 -22.583 1.00 93.50 301 MET A O 1
ATOM 2340 N N . PHE A 1 302 ? 16.916 1.294 -20.482 1.00 92.81 302 PHE A N 1
ATOM 2341 C CA . PHE A 1 302 ? 18.176 1.655 -19.844 1.00 92.81 302 PHE A CA 1
ATOM 2342 C C . PHE A 1 302 ? 18.699 0.439 -19.093 1.00 92.81 302 PHE A C 1
ATOM 2344 O O . PHE A 1 302 ? 18.101 0.007 -18.115 1.00 92.81 302 PHE A O 1
ATOM 2351 N N . SER A 1 303 ? 19.798 -0.158 -19.561 1.00 85.50 303 SER A N 1
ATOM 2352 C CA . SER A 1 303 ? 20.439 -1.252 -18.814 1.00 85.50 303 SER A CA 1
ATOM 2353 C C . SER A 1 303 ? 21.121 -0.735 -17.546 1.00 85.50 303 SER A C 1
ATOM 2355 O O . SER A 1 303 ? 21.154 -1.436 -16.542 1.00 85.50 303 SER A O 1
ATOM 2357 N N . PHE A 1 304 ? 21.688 0.465 -17.641 1.00 84.00 304 PHE A N 1
ATOM 2358 C CA . PHE A 1 304 ? 22.289 1.260 -16.581 1.00 84.00 304 PHE A CA 1
ATOM 2359 C C . PHE A 1 304 ? 22.262 2.717 -17.056 1.00 84.00 304 PHE A C 1
ATOM 2361 O O . PHE A 1 304 ? 22.502 2.982 -18.237 1.00 84.00 304 PHE A O 1
ATOM 2368 N N . MET A 1 305 ? 21.974 3.653 -16.160 1.00 87.69 305 MET A N 1
ATOM 2369 C CA . MET A 1 305 ? 22.016 5.086 -16.443 1.00 87.69 305 MET A CA 1
ATOM 2370 C C . MET A 1 305 ? 22.320 5.814 -15.144 1.00 87.69 305 MET A C 1
ATOM 2372 O O . MET A 1 305 ? 21.771 5.462 -14.107 1.00 87.69 305 MET A O 1
ATOM 2376 N N . ASN A 1 306 ? 23.177 6.825 -15.202 1.00 87.25 306 ASN A N 1
ATOM 2377 C CA . ASN A 1 306 ? 23.435 7.710 -14.077 1.00 87.25 306 ASN A CA 1
ATOM 2378 C C . ASN A 1 306 ? 23.494 9.137 -14.612 1.00 87.25 306 ASN A C 1
ATOM 2380 O O . ASN A 1 306 ? 24.475 9.499 -15.265 1.00 87.25 306 ASN A O 1
ATOM 2384 N N . ALA A 1 307 ? 22.403 9.875 -14.413 1.00 78.94 307 ALA A N 1
ATOM 2385 C CA . ALA A 1 307 ? 22.197 11.212 -14.951 1.00 78.94 307 ALA A CA 1
ATOM 2386 C C . ALA A 1 307 ? 21.706 12.199 -13.896 1.00 78.94 307 ALA A C 1
ATOM 2388 O O . ALA A 1 307 ? 20.875 11.854 -13.020 1.00 78.94 307 ALA A O 1
#